Protein AF-A0A660RHR2-F1 (afdb_monomer)

pLDDT: mean 75.19, std 13.91, range [39.16, 94.75]

Nearest PDB structures (foldseek):
  8btk-assembly1_TC  TM=3.032E-01  e=2.989E+00  Canis lupus familiaris

Structure (mmCIF, N/CA/C/O backbone):
data_AF-A0A660RHR2-F1
#
_entry.id   AF-A0A660RHR2-F1
#
loop_
_atom_site.group_PDB
_atom_site.id
_atom_site.type_symbol
_atom_site.label_atom_id
_atom_site.label_alt_id
_atom_site.label_comp_id
_atom_site.label_asym_id
_atom_site.label_entity_id
_atom_site.label_seq_id
_atom_site.pdbx_PDB_ins_code
_atom_site.Cartn_x
_atom_site.Cartn_y
_atom_site.Cartn_z
_atom_site.occupancy
_atom_site.B_iso_or_equiv
_atom_site.auth_seq_id
_atom_site.auth_comp_id
_atom_site.auth_asym_id
_atom_site.auth_atom_id
_atom_site.pdbx_PDB_model_num
ATOM 1 N N . MET A 1 1 ? 2.755 15.450 -5.890 1.00 60.41 1 MET A N 1
ATOM 2 C CA . MET A 1 1 ? 4.177 14.994 -5.816 1.00 60.41 1 MET A CA 1
ATOM 3 C C . MET A 1 1 ? 4.365 13.466 -5.875 1.00 60.41 1 MET A C 1
ATOM 5 O O . MET A 1 1 ? 5.273 13.042 -6.583 1.00 60.41 1 MET A O 1
ATOM 9 N N . PRO A 1 2 ? 3.537 12.619 -5.227 1.00 65.62 2 PRO A N 1
ATOM 10 C CA . PRO A 1 2 ? 3.739 11.159 -5.198 1.00 65.62 2 PRO A CA 1
ATOM 11 C C . PRO 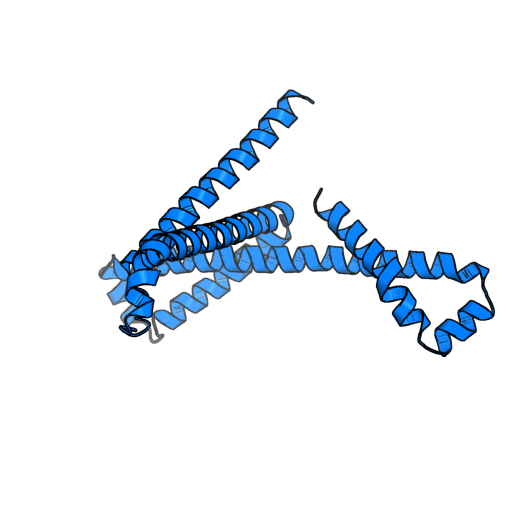A 1 2 ? 3.724 10.483 -6.576 1.00 65.62 2 PRO A C 1
ATOM 13 O O . PRO A 1 2 ? 4.491 9.560 -6.827 1.00 65.62 2 PRO A O 1
ATOM 16 N N . LYS A 1 3 ? 2.886 10.977 -7.499 1.00 68.81 3 LYS A N 1
ATOM 17 C CA . LYS A 1 3 ? 2.779 10.450 -8.870 1.00 68.81 3 LYS A CA 1
ATOM 18 C C . LYS A 1 3 ? 4.092 10.568 -9.645 1.00 68.81 3 LYS A C 1
ATOM 20 O O . LYS A 1 3 ? 4.466 9.633 -10.337 1.00 68.81 3 LYS A O 1
ATOM 25 N N . LEU A 1 4 ? 4.803 11.687 -9.490 1.00 74.25 4 LEU A N 1
ATOM 26 C CA . LEU A 1 4 ? 6.088 11.914 -10.153 1.00 74.25 4 LEU A CA 1
ATOM 27 C C . LEU A 1 4 ? 7.163 10.973 -9.600 1.00 74.25 4 LEU A C 1
ATOM 29 O O . LEU A 1 4 ? 7.878 10.352 -10.374 1.00 74.25 4 LEU A O 1
ATOM 33 N N . ILE A 1 5 ? 7.231 10.820 -8.274 1.00 78.31 5 ILE A N 1
ATOM 34 C CA . ILE A 1 5 ? 8.190 9.919 -7.617 1.00 78.31 5 ILE A CA 1
ATOM 35 C C . ILE A 1 5 ? 7.954 8.474 -8.058 1.00 78.31 5 ILE A C 1
ATOM 37 O O . ILE A 1 5 ? 8.901 7.784 -8.412 1.00 78.31 5 ILE A O 1
ATOM 41 N N . MET A 1 6 ? 6.699 8.027 -8.094 1.00 76.69 6 MET A N 1
ATOM 42 C CA . MET A 1 6 ? 6.355 6.670 -8.524 1.00 76.69 6 MET A CA 1
ATOM 43 C C . MET A 1 6 ? 6.579 6.445 -10.022 1.00 76.69 6 MET A C 1
ATOM 45 O O . MET A 1 6 ? 7.007 5.361 -10.408 1.00 76.69 6 MET A O 1
ATOM 49 N N . ALA A 1 7 ? 6.338 7.455 -10.863 1.00 81.50 7 ALA A N 1
ATOM 50 C CA . ALA A 1 7 ? 6.677 7.392 -12.282 1.00 81.50 7 ALA A CA 1
ATOM 51 C C . ALA A 1 7 ? 8.195 7.300 -12.490 1.00 81.50 7 ALA A C 1
ATOM 53 O O . ALA A 1 7 ? 8.647 6.479 -13.279 1.00 81.50 7 ALA A O 1
ATOM 54 N N . LEU A 1 8 ? 8.983 8.085 -11.748 1.00 85.00 8 LEU A N 1
ATOM 55 C CA . LEU A 1 8 ? 10.445 8.026 -11.783 1.00 85.00 8 LEU A CA 1
ATOM 56 C C . LEU A 1 8 ? 10.972 6.687 -11.262 1.00 85.00 8 LEU A C 1
ATOM 58 O O . LEU A 1 8 ? 11.853 6.106 -11.882 1.00 85.00 8 LEU A O 1
ATOM 62 N N . LEU A 1 9 ? 10.408 6.162 -10.173 1.00 84.69 9 LEU A N 1
ATOM 63 C CA . LEU A 1 9 ? 10.731 4.827 -9.666 1.00 84.69 9 LEU A CA 1
ATOM 64 C C . LEU A 1 9 ? 10.429 3.751 -10.708 1.00 84.69 9 LEU A C 1
ATOM 66 O O . LEU A 1 9 ? 11.300 2.942 -11.012 1.00 84.69 9 LEU A O 1
ATOM 70 N N . GLY A 1 10 ? 9.231 3.772 -11.296 1.00 86.06 10 GLY A N 1
ATOM 71 C CA . GLY A 1 10 ? 8.865 2.848 -12.367 1.00 86.06 10 GLY A CA 1
ATOM 72 C C . GLY A 1 10 ? 9.787 2.980 -13.581 1.00 86.06 10 GLY A C 1
ATOM 73 O O . GLY A 1 10 ? 10.204 1.969 -14.140 1.00 86.06 10 GLY A O 1
ATOM 74 N N . PHE A 1 11 ? 10.185 4.204 -13.935 1.00 90.88 11 PHE A N 1
ATOM 75 C CA . PHE A 1 11 ? 11.145 4.452 -15.006 1.00 90.88 11 PHE A CA 1
ATOM 76 C C . PHE A 1 11 ? 12.517 3.852 -14.694 1.00 90.88 11 PHE A C 1
ATOM 78 O O . PHE A 1 11 ? 13.046 3.110 -15.514 1.00 90.88 11 PHE A O 1
ATOM 85 N N . VAL A 1 12 ? 13.073 4.108 -13.505 1.00 90.88 12 VAL A N 1
ATOM 86 C CA . VAL A 1 12 ? 14.377 3.572 -13.077 1.00 90.88 12 VAL A CA 1
ATOM 87 C C . VAL A 1 12 ? 14.349 2.047 -13.006 1.00 90.88 12 VAL A C 1
ATOM 89 O O . VAL A 1 12 ? 15.284 1.399 -13.462 1.00 90.88 12 VAL A O 1
ATOM 92 N N . VAL A 1 13 ? 13.272 1.452 -12.490 1.00 87.44 13 VAL A N 1
ATOM 93 C CA . VAL A 1 13 ? 13.110 -0.009 -12.458 1.00 87.44 13 VAL A CA 1
ATOM 94 C C . VAL A 1 13 ? 13.033 -0.576 -13.879 1.00 87.44 13 VAL A C 1
ATOM 96 O O . VAL A 1 13 ? 13.734 -1.537 -14.197 1.00 87.44 13 VAL A O 1
ATOM 99 N N . GLY A 1 14 ? 12.232 0.032 -14.756 1.00 86.06 14 GLY A N 1
ATOM 100 C CA . GLY A 1 14 ? 12.117 -0.380 -16.156 1.00 86.06 14 GLY A CA 1
ATOM 101 C C . GLY A 1 14 ? 13.432 -0.257 -16.926 1.00 86.06 14 GLY A C 1
ATOM 102 O O . GLY A 1 14 ? 13.793 -1.166 -17.672 1.00 86.06 14 GLY A O 1
ATOM 103 N N . PHE A 1 15 ? 14.164 0.833 -16.703 1.00 88.12 15 PHE A N 1
ATOM 104 C CA . PHE A 1 15 ? 15.431 1.141 -17.360 1.00 88.12 15 PHE A CA 1
ATOM 105 C C . PHE A 1 15 ? 16.584 0.264 -16.851 1.00 88.12 15 PHE A C 1
ATOM 107 O O . PHE A 1 15 ? 17.322 -0.310 -17.647 1.00 88.12 15 PHE A O 1
ATOM 114 N N . SER A 1 16 ? 16.731 0.130 -15.531 1.00 83.12 16 SER A N 1
ATOM 115 C CA . SER A 1 16 ? 17.921 -0.468 -14.912 1.00 83.12 16 SER A CA 1
ATOM 116 C C . SER A 1 16 ? 17.775 -1.946 -14.564 1.00 83.12 16 SER A C 1
ATOM 118 O O . SER A 1 16 ? 18.783 -2.639 -14.479 1.00 83.12 16 SER A O 1
ATOM 120 N N . MET A 1 17 ? 16.559 -2.444 -14.325 1.00 87.06 17 MET A N 1
ATOM 121 C CA . MET A 1 17 ? 16.338 -3.841 -13.914 1.00 87.06 17 MET A CA 1
ATOM 122 C C . MET A 1 17 ? 15.616 -4.644 -14.990 1.00 87.06 17 MET A C 1
ATOM 124 O O . MET A 1 17 ? 16.052 -5.732 -15.365 1.00 87.06 17 MET A O 1
ATOM 128 N N . LEU A 1 18 ? 14.518 -4.098 -15.510 1.00 84.31 18 LEU A N 1
ATOM 129 C CA . LEU A 1 18 ? 13.628 -4.827 -16.409 1.00 84.31 18 LEU A CA 1
ATOM 130 C C . LEU A 1 18 ? 14.182 -4.900 -17.834 1.00 84.31 18 LEU A C 1
ATOM 132 O O . LEU A 1 18 ? 14.095 -5.950 -18.465 1.00 84.31 18 LEU A O 1
ATOM 136 N N . PHE A 1 19 ? 14.828 -3.839 -18.323 1.00 88.50 19 PHE A N 1
ATOM 137 C CA . PHE A 1 19 ? 15.466 -3.873 -19.635 1.00 88.50 19 PHE A CA 1
ATOM 138 C C . PHE A 1 19 ? 16.604 -4.903 -19.736 1.00 88.50 19 PHE A C 1
ATOM 140 O O . PHE A 1 19 ? 16.569 -5.676 -20.688 1.00 88.50 19 PHE A O 1
ATOM 147 N N . PRO A 1 20 ? 17.579 -5.000 -18.805 1.00 85.69 20 PRO A N 1
ATOM 148 C CA . PRO A 1 20 ? 18.593 -6.057 -18.863 1.00 85.69 20 PRO A CA 1
ATOM 149 C C . PRO A 1 20 ? 17.992 -7.463 -18.889 1.00 85.69 20 PRO A C 1
ATOM 151 O O . PRO A 1 20 ? 18.482 -8.329 -19.611 1.00 85.69 20 PRO A O 1
ATOM 154 N N . TYR A 1 21 ? 16.896 -7.674 -18.156 1.00 89.44 21 TYR A N 1
ATOM 155 C CA . TYR A 1 21 ? 16.155 -8.928 -18.196 1.00 89.44 21 TYR A CA 1
ATOM 156 C C . TYR A 1 21 ? 15.522 -9.175 -19.574 1.00 89.44 21 TYR A C 1
ATOM 158 O O . TYR A 1 21 ? 15.688 -10.250 -20.140 1.00 89.44 21 TYR A O 1
ATOM 166 N N . ILE A 1 22 ? 14.868 -8.178 -20.175 1.00 86.62 22 ILE A N 1
ATOM 167 C CA . ILE A 1 22 ? 14.308 -8.295 -21.533 1.00 86.62 22 ILE A CA 1
ATOM 168 C C . ILE A 1 22 ? 15.420 -8.505 -22.577 1.00 86.62 22 ILE A C 1
ATOM 170 O O . ILE A 1 22 ? 15.274 -9.301 -23.501 1.00 86.62 22 ILE A O 1
ATOM 174 N N . ASN A 1 23 ? 16.562 -7.843 -22.411 1.00 87.06 23 ASN A N 1
ATOM 175 C CA . ASN A 1 23 ? 17.728 -8.001 -23.273 1.00 87.06 23 ASN A CA 1
ATOM 176 C C . ASN A 1 23 ? 18.422 -9.364 -23.096 1.00 87.06 23 ASN A C 1
ATOM 178 O O . ASN A 1 23 ? 19.244 -9.734 -23.923 1.00 87.06 23 ASN A O 1
ATOM 182 N N . SER A 1 24 ? 18.099 -10.134 -22.052 1.00 89.50 24 SER A N 1
ATOM 183 C CA . SER A 1 24 ? 18.602 -11.506 -21.902 1.00 89.50 24 SER A CA 1
ATOM 184 C C . SER A 1 24 ? 17.925 -12.501 -22.855 1.00 89.50 24 SER A C 1
ATOM 186 O O . SER A 1 24 ? 18.444 -13.594 -23.078 1.00 89.50 24 SER A O 1
ATOM 188 N N . PHE A 1 25 ? 16.787 -12.136 -23.461 1.00 93.00 25 PHE A N 1
ATOM 189 C CA . PHE A 1 25 ? 16.147 -12.966 -24.476 1.00 93.00 25 PHE A CA 1
ATOM 190 C C . PHE A 1 25 ? 16.921 -12.899 -25.795 1.00 93.00 25 PHE A C 1
ATOM 192 O O . PHE A 1 25 ? 17.075 -11.822 -26.370 1.00 93.00 25 PHE A O 1
ATOM 199 N N . ASN A 1 26 ? 17.303 -14.065 -26.331 1.00 91.69 26 ASN A N 1
ATOM 200 C CA . ASN A 1 26 ? 18.087 -14.193 -27.570 1.00 91.69 26 ASN A CA 1
ATOM 201 C C . ASN A 1 26 ? 17.543 -13.376 -28.752 1.00 91.69 26 ASN A C 1
ATOM 203 O O . ASN A 1 26 ? 18.313 -12.850 -29.546 1.00 91.69 26 ASN A O 1
ATOM 207 N N . VAL A 1 27 ? 16.220 -13.269 -28.891 1.00 92.94 27 VAL A N 1
ATOM 208 C CA . VAL A 1 27 ? 15.598 -12.514 -29.991 1.00 92.94 27 VAL A CA 1
ATOM 209 C C . VAL A 1 27 ? 15.867 -11.012 -29.855 1.00 92.94 27 VAL A C 1
ATOM 211 O O . VAL A 1 27 ? 16.130 -10.335 -30.846 1.00 92.94 27 VAL A O 1
ATOM 214 N N . VAL A 1 28 ? 15.816 -10.492 -28.628 1.00 88.25 28 VAL A N 1
ATOM 215 C CA . VAL A 1 28 ? 15.991 -9.065 -28.341 1.00 88.25 28 VAL A CA 1
ATOM 216 C C . VAL A 1 28 ? 17.468 -8.688 -28.397 1.00 88.25 28 VAL A C 1
ATOM 218 O O . VAL A 1 28 ? 17.803 -7.696 -29.044 1.00 88.25 28 VAL A O 1
ATOM 221 N N . SER A 1 29 ? 18.348 -9.497 -27.799 1.00 90.81 29 SER A N 1
ATOM 222 C CA . SER A 1 29 ? 19.794 -9.246 -27.831 1.00 90.81 29 SER A CA 1
ATOM 223 C C . SER A 1 29 ? 20.327 -9.224 -29.259 1.00 90.81 29 SER A C 1
ATOM 225 O O . SER A 1 29 ? 20.950 -8.246 -29.660 1.00 90.81 29 SER A O 1
ATOM 227 N N . GLN A 1 30 ? 19.989 -10.226 -30.077 1.00 93.81 30 GLN A N 1
ATOM 228 C CA . GLN A 1 30 ? 20.428 -10.289 -31.474 1.00 93.81 30 GLN A CA 1
ATOM 229 C C . GLN A 1 30 ? 19.880 -9.132 -32.321 1.00 93.81 30 GLN A C 1
ATOM 231 O O . GLN A 1 30 ? 20.545 -8.668 -33.249 1.00 93.81 30 GLN A O 1
ATOM 236 N N . PHE A 1 31 ? 18.665 -8.656 -32.032 1.00 92.44 31 PHE A N 1
ATOM 237 C CA . PHE A 1 31 ? 18.085 -7.503 -32.723 1.00 92.44 31 PHE A CA 1
ATOM 238 C C . PHE A 1 31 ? 18.815 -6.198 -32.377 1.00 92.44 31 PHE A C 1
ATOM 240 O O . PHE A 1 31 ? 19.074 -5.380 -33.266 1.00 92.44 31 PHE A O 1
ATOM 247 N N . LEU A 1 32 ? 19.169 -6.020 -31.102 1.00 91.75 32 LEU A N 1
ATOM 248 C CA . LEU A 1 32 ? 19.870 -4.842 -30.597 1.00 91.75 32 LEU A CA 1
ATOM 249 C C . LEU A 1 32 ? 21.363 -4.839 -30.949 1.00 91.75 32 LEU A C 1
ATOM 251 O O . LEU A 1 32 ? 21.905 -3.780 -31.249 1.00 91.75 32 LEU A O 1
ATOM 255 N N . GLU A 1 33 ? 22.009 -6.003 -31.009 1.00 91.38 33 GLU A N 1
ATOM 256 C CA . GLU A 1 33 ? 23.382 -6.149 -31.513 1.00 91.38 33 GLU A CA 1
ATOM 257 C C . GLU A 1 33 ? 23.488 -5.748 -32.988 1.00 91.38 33 GLU A C 1
ATOM 259 O O . GLU A 1 33 ? 24.434 -5.069 -33.386 1.00 91.38 33 GLU A O 1
ATOM 264 N N . LYS A 1 34 ? 22.483 -6.103 -33.801 1.00 94.75 34 LYS A N 1
ATOM 265 C CA . LYS A 1 34 ? 22.399 -5.681 -35.210 1.00 94.75 34 LYS A CA 1
ATOM 266 C C . LYS A 1 34 ? 22.075 -4.194 -35.376 1.00 94.75 34 LYS A C 1
ATOM 268 O O . LYS A 1 34 ? 22.349 -3.637 -36.434 1.00 94.75 34 LYS A O 1
ATOM 273 N N . ASN A 1 35 ? 21.494 -3.554 -34.360 1.00 93.69 35 ASN A N 1
ATOM 274 C CA . ASN A 1 35 ? 21.055 -2.159 -34.398 1.00 93.69 35 ASN A CA 1
ATOM 275 C C . ASN A 1 35 ? 21.459 -1.417 -33.110 1.00 93.69 35 ASN A C 1
ATOM 277 O O . ASN A 1 35 ? 20.589 -1.048 -32.314 1.00 93.69 35 ASN A O 1
ATOM 281 N N . PRO A 1 36 ? 22.759 -1.142 -32.896 1.00 89.69 36 PRO A N 1
ATOM 282 C CA . PRO A 1 36 ? 23.255 -0.583 -31.635 1.00 89.69 36 PRO A CA 1
ATOM 283 C C . PRO A 1 36 ? 22.646 0.789 -31.302 1.00 89.69 36 PRO A C 1
ATOM 285 O O . PRO A 1 36 ? 22.421 1.113 -30.137 1.00 89.69 36 PRO A O 1
ATOM 288 N N . ASN A 1 37 ? 22.275 1.570 -32.321 1.00 93.31 37 ASN A N 1
ATOM 289 C CA . ASN A 1 37 ? 21.616 2.869 -32.153 1.00 93.31 37 ASN A CA 1
ATOM 290 C C . ASN A 1 37 ? 20.219 2.764 -31.507 1.00 93.31 37 ASN A C 1
ATOM 292 O O . ASN A 1 37 ? 19.710 3.758 -30.992 1.00 93.31 37 ASN A O 1
ATOM 296 N N . LEU A 1 38 ? 19.591 1.582 -31.524 1.00 91.06 38 LEU A N 1
ATOM 297 C CA . LEU A 1 38 ? 18.266 1.348 -30.943 1.00 91.06 38 LEU A CA 1
ATOM 298 C C . LEU A 1 38 ? 18.315 0.927 -29.470 1.00 91.06 38 LEU A C 1
ATOM 300 O O . LEU A 1 38 ? 17.267 0.915 -28.823 1.00 91.06 38 LEU A O 1
ATOM 304 N N . VAL A 1 39 ? 19.494 0.638 -28.909 1.00 86.69 39 VAL A N 1
ATOM 305 C CA . VAL A 1 39 ? 19.638 0.185 -27.513 1.00 86.69 39 VAL A CA 1
ATOM 306 C C . VAL A 1 39 ? 19.083 1.223 -26.538 1.00 86.69 39 VAL A C 1
ATOM 308 O O . VAL A 1 39 ? 18.176 0.920 -25.763 1.00 86.69 39 VAL A O 1
ATOM 311 N N . LEU A 1 40 ? 19.571 2.464 -26.616 1.00 87.44 40 LEU A N 1
ATOM 312 C CA . LEU A 1 40 ? 19.153 3.538 -25.713 1.00 87.44 40 LEU A CA 1
ATOM 313 C C . LEU A 1 40 ? 17.667 3.923 -25.899 1.00 87.44 40 LEU A C 1
ATOM 315 O O . LEU A 1 40 ? 16.952 3.995 -24.898 1.00 87.44 40 LEU A O 1
ATOM 319 N N . PRO A 1 41 ? 17.138 4.103 -27.129 1.00 89.50 41 PRO A N 1
ATOM 320 C CA . PRO A 1 41 ? 15.704 4.309 -27.335 1.00 89.50 41 PRO A CA 1
ATOM 321 C C . PRO A 1 41 ? 14.835 3.189 -26.756 1.00 89.50 41 PRO A C 1
ATOM 323 O O . PRO A 1 41 ? 13.832 3.472 -26.105 1.00 89.50 41 PRO A O 1
ATOM 326 N N . THR A 1 42 ? 15.226 1.924 -26.935 1.00 86.38 42 THR A N 1
ATOM 327 C CA . THR A 1 42 ? 14.458 0.770 -26.436 1.00 86.38 42 THR A CA 1
ATOM 328 C C . THR A 1 42 ? 14.483 0.700 -24.906 1.00 86.38 42 THR A C 1
ATOM 330 O O . THR A 1 42 ? 13.457 0.418 -24.286 1.00 86.38 42 THR A O 1
ATOM 333 N N . GLN A 1 43 ? 15.618 1.030 -24.282 1.00 88.38 43 GLN A N 1
ATOM 334 C CA . GLN A 1 43 ? 15.737 1.180 -22.826 1.00 88.38 43 GLN A CA 1
ATOM 335 C C . GLN A 1 43 ? 14.794 2.246 -22.273 1.00 88.38 43 GLN A C 1
ATOM 337 O O . GLN A 1 43 ? 14.055 1.990 -21.320 1.00 88.38 43 GLN A O 1
ATOM 342 N N . ILE A 1 44 ? 14.795 3.433 -22.884 1.00 89.19 44 ILE A N 1
ATOM 343 C CA . ILE A 1 44 ? 13.924 4.543 -22.482 1.00 89.19 44 ILE A CA 1
ATOM 344 C C . ILE A 1 44 ? 12.456 4.134 -22.627 1.00 89.19 44 ILE A C 1
ATOM 346 O O . ILE A 1 44 ? 11.661 4.365 -21.718 1.00 89.19 44 ILE A O 1
ATOM 350 N N . LEU A 1 45 ? 12.099 3.484 -23.736 1.00 89.06 45 LEU A N 1
ATOM 351 C CA . LEU A 1 45 ? 10.733 3.044 -24.013 1.00 89.06 45 LEU A CA 1
ATOM 352 C C . LEU A 1 45 ? 10.263 2.001 -22.985 1.00 89.06 45 LEU A C 1
ATOM 354 O O . LEU A 1 45 ? 9.165 2.128 -22.442 1.00 89.06 45 LEU A O 1
ATOM 358 N N . CYS A 1 46 ? 11.124 1.043 -22.628 1.00 86.81 46 CYS A N 1
ATOM 359 C CA . CYS A 1 46 ? 10.881 0.108 -21.528 1.00 86.81 46 CYS A CA 1
ATOM 360 C C . CYS A 1 46 ? 10.642 0.849 -20.200 1.00 86.81 46 CYS A C 1
ATOM 362 O O . CYS A 1 46 ? 9.644 0.600 -19.521 1.00 86.81 46 CYS A O 1
ATOM 364 N N . GLY A 1 47 ? 11.490 1.826 -19.865 1.00 83.38 47 GLY A N 1
ATOM 365 C CA . GLY A 1 47 ? 11.305 2.689 -18.695 1.00 83.38 47 GLY A CA 1
ATOM 366 C C . GLY A 1 47 ? 9.947 3.400 -18.682 1.00 83.38 47 GLY A C 1
ATOM 367 O O . GLY A 1 47 ? 9.241 3.369 -17.674 1.00 83.38 47 GLY A O 1
ATOM 368 N N . VAL A 1 48 ? 9.534 3.999 -19.802 1.00 89.06 48 VAL A N 1
ATOM 369 C CA . VAL A 1 48 ? 8.250 4.715 -19.918 1.00 89.06 48 VAL A CA 1
ATOM 370 C C . VAL A 1 48 ? 7.052 3.773 -19.751 1.00 89.06 48 VAL A C 1
ATOM 372 O O . VAL A 1 48 ? 6.106 4.115 -19.036 1.00 89.06 48 VAL A O 1
ATOM 375 N N . ILE A 1 49 ? 7.090 2.579 -20.353 1.00 87.94 49 ILE A N 1
ATOM 376 C CA . ILE A 1 49 ? 6.021 1.575 -20.207 1.00 87.94 49 ILE A CA 1
ATOM 377 C C . ILE A 1 49 ? 5.852 1.189 -18.732 1.00 87.94 49 ILE A C 1
ATOM 379 O O . ILE A 1 49 ? 4.735 1.198 -18.205 1.00 87.94 49 ILE A O 1
ATOM 383 N N . ILE A 1 50 ? 6.957 0.901 -18.041 1.00 88.94 50 ILE A N 1
ATOM 384 C CA . ILE A 1 50 ? 6.919 0.494 -16.632 1.00 88.94 50 ILE A CA 1
ATOM 385 C C . ILE A 1 50 ? 6.520 1.660 -15.722 1.00 88.94 50 ILE A C 1
ATOM 387 O O . ILE A 1 50 ? 5.742 1.462 -14.787 1.00 88.94 50 ILE A O 1
ATOM 391 N N . ALA A 1 51 ? 6.940 2.890 -16.022 1.00 85.81 51 ALA A N 1
ATOM 392 C CA . ALA A 1 51 ? 6.453 4.084 -15.332 1.00 85.81 51 ALA A CA 1
ATOM 393 C C . ALA A 1 51 ? 4.920 4.216 -15.421 1.00 85.81 51 ALA A C 1
ATOM 395 O O . ALA A 1 51 ? 4.259 4.487 -14.414 1.00 85.81 51 ALA A O 1
ATOM 396 N N . GLY A 1 52 ? 4.336 3.957 -16.596 1.00 81.38 52 GLY A N 1
ATOM 397 C CA . GLY A 1 52 ? 2.883 3.923 -16.791 1.00 81.38 52 GLY A CA 1
ATOM 398 C C . GLY A 1 52 ? 2.185 2.820 -15.982 1.00 81.38 52 GLY A C 1
ATOM 399 O O . GLY A 1 52 ? 1.127 3.055 -15.383 1.00 81.38 52 GLY A O 1
ATOM 400 N N . ALA A 1 53 ? 2.796 1.636 -15.894 1.00 83.19 53 ALA A N 1
ATOM 401 C CA . ALA A 1 53 ? 2.294 0.538 -15.067 1.00 83.19 53 ALA A CA 1
ATOM 402 C C . ALA A 1 53 ? 2.307 0.898 -13.569 1.00 83.19 53 ALA A C 1
ATOM 404 O O . ALA A 1 53 ? 1.305 0.710 -12.873 1.00 83.19 53 ALA A O 1
ATOM 405 N N . PHE A 1 54 ? 3.392 1.505 -13.081 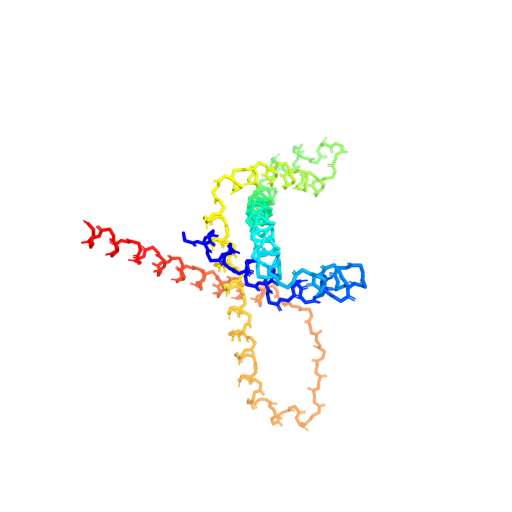1.00 82.25 54 PHE A N 1
ATOM 406 C CA . PHE A 1 54 ? 3.512 1.975 -11.695 1.00 82.25 54 PHE A CA 1
ATOM 407 C C . PHE A 1 54 ? 2.504 3.082 -11.364 1.00 82.25 54 PHE A C 1
ATOM 409 O O . PHE A 1 54 ? 1.888 3.068 -10.297 1.00 82.25 54 PHE A O 1
ATOM 416 N N . LEU A 1 55 ? 2.265 4.015 -12.288 1.00 80.81 55 LEU A N 1
ATOM 417 C CA . LEU A 1 55 ? 1.217 5.030 -12.135 1.00 80.81 55 LEU A CA 1
ATOM 418 C C . LEU A 1 55 ? -0.185 4.415 -12.041 1.00 80.81 55 LEU A C 1
ATOM 420 O O . LEU A 1 55 ? -1.035 4.915 -11.302 1.00 80.81 55 LEU A O 1
ATOM 424 N N . SER A 1 56 ? -0.430 3.326 -12.765 1.00 79.44 56 SER A N 1
ATOM 425 C CA . SER A 1 56 ? -1.703 2.603 -12.703 1.00 79.44 56 SER A CA 1
ATOM 426 C C . SER A 1 56 ? -1.858 1.849 -11.379 1.00 79.44 56 SER A C 1
ATOM 428 O O . SER A 1 56 ? -2.930 1.890 -10.771 1.00 79.44 56 SER A O 1
ATOM 430 N N . LEU A 1 57 ? -0.772 1.262 -10.866 1.00 80.75 57 LEU A N 1
ATOM 431 C CA . LEU A 1 57 ? -0.725 0.625 -9.547 1.00 80.75 57 LEU A CA 1
ATOM 432 C C . LEU A 1 57 ? -1.118 1.584 -8.415 1.00 80.75 57 LEU A C 1
ATOM 434 O O . LEU A 1 57 ? -1.834 1.177 -7.506 1.00 80.75 57 LEU A O 1
ATOM 438 N N . ILE A 1 58 ? -0.763 2.870 -8.489 1.00 77.88 58 ILE A N 1
ATOM 439 C CA . ILE A 1 58 ? -1.166 3.875 -7.483 1.00 77.88 58 ILE A CA 1
ATOM 440 C C . ILE A 1 58 ? -2.689 3.965 -7.338 1.00 77.88 58 ILE A C 1
ATOM 442 O O . ILE A 1 58 ? -3.191 4.130 -6.226 1.00 77.88 58 ILE A O 1
ATOM 446 N N . LYS A 1 59 ? -3.442 3.856 -8.438 1.00 76.25 59 LYS A N 1
ATOM 447 C CA . LYS A 1 59 ? -4.913 3.892 -8.384 1.00 76.25 59 LYS A CA 1
ATOM 448 C C . LYS A 1 59 ? -5.472 2.669 -7.672 1.00 76.25 59 LYS A C 1
ATOM 450 O O . LYS A 1 59 ? -6.404 2.807 -6.884 1.00 76.25 59 LYS A O 1
ATOM 455 N N . ILE A 1 60 ? -4.870 1.506 -7.911 1.00 82.44 60 ILE A N 1
ATOM 456 C CA . ILE A 1 60 ? -5.232 0.249 -7.250 1.00 82.44 60 ILE A CA 1
ATOM 457 C C . ILE A 1 60 ? -4.915 0.338 -5.755 1.00 82.44 60 ILE A C 1
ATOM 459 O O . ILE A 1 60 ? -5.774 0.046 -4.930 1.00 82.44 60 ILE A O 1
ATOM 463 N N . VAL A 1 61 ? -3.727 0.823 -5.391 1.00 81.19 61 VAL A N 1
ATOM 464 C CA . VAL A 1 61 ? -3.342 1.013 -3.986 1.00 81.19 61 VAL A CA 1
ATOM 465 C C . VAL A 1 61 ? -4.268 2.021 -3.301 1.00 81.19 61 VAL A C 1
ATOM 467 O O . VAL A 1 61 ? -4.726 1.763 -2.194 1.00 81.19 61 VAL A O 1
ATOM 470 N N . GLY A 1 62 ? -4.610 3.133 -3.958 1.00 80.25 62 GLY A N 1
ATOM 471 C CA . GLY A 1 62 ? -5.573 4.106 -3.436 1.00 80.25 62 GLY A CA 1
ATOM 472 C C . GLY A 1 62 ? -6.979 3.524 -3.256 1.00 80.25 62 GLY A C 1
ATOM 473 O O . GLY A 1 62 ? -7.633 3.815 -2.256 1.00 80.25 62 GLY A O 1
ATOM 474 N N . PHE A 1 63 ? -7.425 2.666 -4.178 1.00 84.69 63 PHE A N 1
ATOM 475 C CA . PHE A 1 63 ? -8.684 1.931 -4.049 1.00 84.69 63 PHE A CA 1
ATOM 476 C C . PHE A 1 63 ? -8.660 0.982 -2.847 1.00 84.69 63 PHE A C 1
ATOM 478 O O . PHE A 1 63 ? -9.558 1.046 -2.014 1.00 84.69 63 PHE A O 1
ATOM 485 N N . ILE A 1 64 ? -7.619 0.152 -2.718 1.00 85.94 64 ILE A N 1
ATOM 486 C CA . ILE A 1 64 ? -7.460 -0.791 -1.598 1.00 85.94 64 ILE A CA 1
ATOM 487 C C . ILE A 1 64 ? -7.395 -0.029 -0.271 1.00 85.94 64 ILE A C 1
ATOM 489 O O . ILE A 1 64 ? -8.078 -0.390 0.683 1.00 85.94 64 ILE A O 1
ATOM 493 N N . ALA A 1 65 ? -6.629 1.062 -0.221 1.00 80.44 65 ALA A N 1
ATOM 494 C CA . ALA A 1 65 ? -6.533 1.926 0.949 1.00 80.44 65 ALA A CA 1
ATOM 495 C C . ALA A 1 65 ? -7.910 2.458 1.370 1.00 80.44 65 ALA A C 1
ATOM 497 O O . ALA A 1 65 ? -8.312 2.307 2.522 1.00 80.44 65 ALA A O 1
ATOM 498 N N . GLY A 1 66 ? -8.654 3.045 0.428 1.00 82.62 66 GLY A N 1
ATOM 499 C CA . GLY A 1 66 ? -9.999 3.550 0.687 1.00 82.62 66 GLY A CA 1
ATOM 500 C C . GLY A 1 66 ? -10.979 2.460 1.091 1.00 82.62 66 GLY A C 1
ATOM 501 O O . GLY A 1 66 ? -11.774 2.673 2.004 1.00 82.62 66 GLY A O 1
ATOM 502 N N . PHE A 1 67 ? -10.889 1.293 0.454 1.00 89.25 67 PHE A N 1
ATOM 503 C CA . PHE A 1 67 ? -11.711 0.130 0.760 1.00 89.25 67 PHE A CA 1
ATOM 504 C C . PHE A 1 67 ? -11.520 -0.323 2.202 1.00 89.25 67 PHE A C 1
ATOM 506 O O . PHE A 1 67 ? -12.495 -0.439 2.942 1.00 89.25 67 PHE A O 1
ATOM 513 N N . LEU A 1 68 ? -10.268 -0.500 2.626 1.00 87.00 68 LEU A N 1
ATOM 514 C CA . LEU A 1 68 ? -9.958 -0.932 3.983 1.00 87.00 68 LEU A CA 1
ATOM 515 C C . LEU A 1 68 ? -10.380 0.124 5.005 1.00 87.00 68 LEU A C 1
ATOM 517 O O . LEU A 1 68 ? -11.086 -0.205 5.952 1.00 87.00 68 LEU A O 1
ATOM 521 N N . ILE A 1 69 ? -10.005 1.392 4.803 1.00 84.44 69 ILE A N 1
ATOM 522 C CA . ILE A 1 69 ? -10.312 2.459 5.766 1.00 84.44 69 ILE A CA 1
ATOM 523 C C . ILE A 1 69 ? -11.827 2.607 5.938 1.00 84.44 69 ILE A C 1
ATOM 525 O O . ILE A 1 69 ? -12.322 2.532 7.057 1.00 84.44 69 ILE A O 1
ATOM 529 N N . SER A 1 70 ? -12.573 2.785 4.845 1.00 86.69 70 SER A N 1
ATOM 530 C CA . SER A 1 70 ? -14.027 2.993 4.915 1.00 86.69 70 SER A CA 1
ATOM 531 C C . SER A 1 70 ? -14.779 1.754 5.396 1.00 86.69 70 SER A C 1
ATOM 533 O O . SER A 1 70 ? -15.669 1.880 6.237 1.00 86.69 70 SER A O 1
ATOM 535 N N . GLY A 1 71 ? -14.391 0.567 4.921 1.00 87.06 71 GLY A N 1
ATOM 536 C CA . GLY A 1 71 ? -14.991 -0.696 5.328 1.00 87.06 71 GLY A CA 1
ATOM 537 C C . GLY A 1 71 ? -14.812 -0.937 6.823 1.00 87.06 71 GLY A C 1
ATOM 538 O O . GLY A 1 71 ? -15.796 -1.177 7.524 1.00 87.06 71 GLY A O 1
ATOM 539 N N . PHE A 1 72 ? -13.582 -0.827 7.341 1.00 86.31 72 PHE A N 1
ATOM 540 C CA . PHE A 1 72 ? -13.320 -1.052 8.766 1.00 86.31 72 PHE A CA 1
ATOM 541 C C . PHE A 1 72 ? -13.993 -0.006 9.650 1.00 86.31 72 PHE A C 1
ATOM 543 O O . PHE A 1 72 ? -14.529 -0.369 10.695 1.00 86.31 72 PHE A O 1
ATOM 550 N N . LEU A 1 73 ? -14.015 1.263 9.230 1.00 86.06 73 LEU A N 1
ATOM 551 C CA . LEU A 1 73 ? -14.659 2.327 9.999 1.00 86.06 73 LEU A CA 1
ATOM 552 C C . LEU A 1 73 ? -16.162 2.065 10.152 1.00 86.06 73 LEU A C 1
ATOM 554 O O . LEU A 1 73 ? -16.690 2.102 11.261 1.00 86.06 73 LEU A O 1
ATOM 558 N N . ILE A 1 74 ? -16.845 1.749 9.047 1.00 86.75 74 ILE A N 1
ATOM 559 C CA . ILE A 1 74 ? -18.284 1.476 9.076 1.00 86.75 74 ILE A CA 1
ATOM 560 C C . ILE A 1 74 ? -18.593 0.175 9.813 1.00 86.75 74 ILE A C 1
ATOM 562 O O . ILE A 1 74 ? -19.567 0.130 10.560 1.00 86.75 74 ILE A O 1
ATOM 566 N N . LYS A 1 75 ? -17.767 -0.864 9.648 1.00 84.44 75 LYS A N 1
ATOM 567 C CA . LYS A 1 75 ? -17.943 -2.120 10.379 1.00 84.44 75 LYS A CA 1
ATOM 568 C C . LYS A 1 75 ? -17.804 -1.898 11.884 1.00 84.44 75 LYS A C 1
ATOM 570 O O . LYS A 1 75 ? -18.624 -2.397 12.640 1.00 84.44 75 LYS A O 1
ATOM 575 N N . ALA A 1 76 ? -16.817 -1.112 12.315 1.00 82.81 76 ALA A N 1
ATOM 576 C CA . ALA A 1 76 ? -16.643 -0.778 13.724 1.00 82.81 76 ALA A CA 1
ATOM 577 C C . ALA A 1 76 ? -17.850 -0.003 14.276 1.00 82.81 76 ALA A C 1
ATOM 579 O O . ALA A 1 76 ? -18.338 -0.325 15.355 1.00 82.81 76 ALA A O 1
ATOM 580 N N . ILE A 1 77 ? -18.377 0.971 13.524 1.00 83.88 77 ILE A N 1
ATOM 581 C CA . IL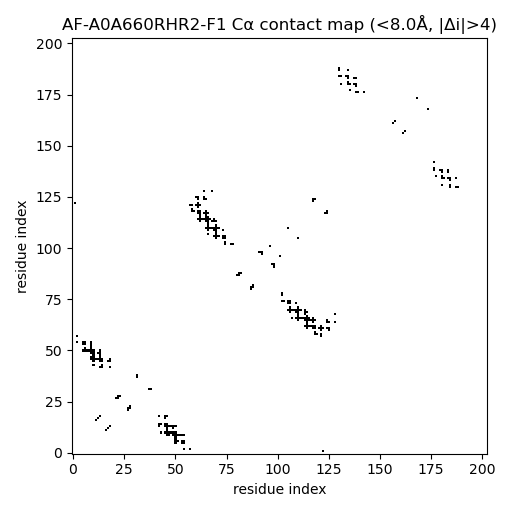E A 1 77 ? -19.604 1.692 13.904 1.00 83.88 77 ILE A CA 1
ATOM 582 C C . ILE A 1 77 ? -20.786 0.722 14.008 1.00 83.88 77 ILE A C 1
ATOM 584 O O . ILE A 1 77 ? -21.528 0.769 14.986 1.00 83.88 77 ILE A O 1
ATOM 588 N N . PHE A 1 78 ? -20.946 -0.173 13.031 1.00 82.88 78 PHE A N 1
ATOM 589 C CA . PHE A 1 78 ? -21.997 -1.186 13.033 1.00 82.88 78 PHE A CA 1
ATOM 590 C C . PHE A 1 78 ? -21.900 -2.102 14.260 1.00 82.88 78 PHE A C 1
ATOM 592 O O . PHE A 1 78 ? -22.893 -2.274 14.962 1.00 82.88 78 PHE A O 1
ATOM 599 N N . ASP A 1 79 ? -20.707 -2.614 14.573 1.00 81.75 79 ASP A N 1
ATOM 600 C CA . ASP A 1 79 ? -20.471 -3.478 15.734 1.00 81.75 79 ASP A CA 1
ATOM 601 C C . ASP A 1 79 ? -20.766 -2.738 17.058 1.00 81.75 79 ASP A C 1
ATOM 603 O O . ASP A 1 79 ? -21.401 -3.299 17.951 1.00 81.75 79 ASP A O 1
ATOM 607 N N . ILE A 1 80 ? -20.383 -1.458 17.177 1.00 80.94 80 ILE A N 1
ATOM 608 C CA . ILE A 1 80 ? -20.672 -0.616 18.355 1.00 80.94 80 ILE A CA 1
ATOM 609 C C . ILE A 1 80 ? -22.180 -0.388 18.519 1.00 80.94 80 ILE A C 1
ATOM 611 O O . ILE A 1 80 ? -22.698 -0.470 19.635 1.00 80.94 80 ILE A O 1
ATOM 615 N N . VAL A 1 81 ? -22.892 -0.090 17.430 1.00 80.44 81 VAL A N 1
ATOM 616 C CA . VAL A 1 81 ? -24.350 0.112 17.457 1.00 80.44 81 VAL A CA 1
ATOM 617 C C . VAL A 1 81 ? -25.058 -1.189 17.828 1.00 80.44 81 VAL A C 1
ATOM 619 O O . VAL A 1 81 ? -25.957 -1.172 18.669 1.00 80.44 81 VAL A O 1
ATOM 622 N N . LEU A 1 82 ? -24.613 -2.318 17.270 1.00 75.25 82 LEU A N 1
ATOM 623 C CA . LEU A 1 82 ? -25.157 -3.635 17.583 1.00 75.25 82 LEU A CA 1
ATOM 624 C C . LEU A 1 82 ? -24.957 -3.994 19.061 1.00 75.25 82 LEU A C 1
ATOM 626 O O . LEU A 1 82 ? -25.860 -4.541 19.681 1.00 75.25 82 LEU A O 1
ATOM 630 N N . GLN A 1 83 ? -23.798 -3.687 19.645 1.00 74.25 83 GLN A N 1
ATOM 631 C CA . GLN A 1 83 ? -23.499 -4.030 21.040 1.00 74.25 83 GLN A CA 1
ATOM 632 C C . GLN A 1 83 ? -24.245 -3.159 22.058 1.00 74.25 83 GLN A C 1
ATOM 634 O O . GLN A 1 83 ? -24.614 -3.657 23.118 1.00 74.25 83 GLN A O 1
ATOM 639 N N . ASN A 1 84 ? -24.478 -1.879 21.754 1.00 74.25 84 ASN A N 1
ATOM 640 C CA . ASN A 1 84 ? -25.002 -0.919 22.733 1.00 74.25 84 ASN A CA 1
ATOM 641 C C . ASN A 1 84 ? -26.515 -0.685 22.656 1.00 74.25 84 ASN A C 1
ATOM 643 O O . ASN A 1 84 ? -27.064 0.001 23.518 1.00 74.25 84 ASN A O 1
ATOM 647 N N . ASN A 1 85 ? -27.201 -1.208 21.639 1.00 72.62 85 ASN A N 1
ATOM 648 C CA . ASN A 1 85 ? -28.614 -0.917 21.433 1.00 72.62 85 ASN A CA 1
ATOM 649 C C . ASN A 1 85 ? -29.440 -2.206 21.268 1.00 72.62 85 ASN A C 1
ATOM 651 O O . ASN A 1 85 ? -29.473 -2.840 20.210 1.00 72.62 85 ASN A O 1
ATOM 655 N N . LEU A 1 86 ? -30.129 -2.573 22.356 1.00 60.31 86 LEU A N 1
ATOM 656 C CA . LEU A 1 86 ? -30.985 -3.762 22.475 1.00 60.31 86 LEU A CA 1
ATOM 657 C C . LEU A 1 86 ? -32.110 -3.790 21.425 1.00 60.31 86 LEU A C 1
ATOM 659 O O . LEU A 1 86 ? -32.445 -4.855 20.912 1.00 60.31 86 LEU A O 1
ATOM 663 N N . ALA A 1 87 ? -32.653 -2.626 21.048 1.00 60.34 87 ALA A N 1
ATOM 664 C CA . ALA A 1 87 ? -33.708 -2.534 20.037 1.00 60.34 87 ALA A CA 1
ATOM 665 C C . ALA A 1 87 ? -33.207 -2.925 18.633 1.00 60.34 87 ALA A C 1
ATOM 667 O O . ALA A 1 87 ? -33.924 -3.568 17.868 1.00 60.34 87 ALA A O 1
ATOM 668 N N . SER A 1 88 ? -31.956 -2.588 18.300 1.00 63.97 88 SER A N 1
ATOM 669 C CA . SER A 1 88 ? -31.325 -3.021 17.047 1.00 63.97 88 SER A CA 1
ATOM 670 C C . SER A 1 88 ? -30.900 -4.486 17.067 1.00 63.97 88 SER A C 1
ATOM 672 O O . SER A 1 88 ? -30.964 -5.122 16.020 1.00 63.97 88 SER A O 1
ATOM 674 N N . GLN A 1 89 ? -30.529 -5.051 18.224 1.00 64.50 89 GLN A N 1
ATOM 675 C CA . GLN A 1 89 ? -30.259 -6.492 18.328 1.00 64.50 89 GLN A CA 1
ATOM 676 C C . GLN A 1 89 ? -31.508 -7.307 18.003 1.00 64.50 89 GLN A C 1
ATOM 678 O O . GLN A 1 89 ? -31.459 -8.153 17.117 1.00 64.50 89 GLN A O 1
ATOM 683 N N . GLN A 1 90 ? -32.645 -6.978 18.620 1.00 62.56 90 GLN A N 1
ATOM 684 C CA . GLN A 1 90 ? -33.910 -7.669 18.358 1.00 62.56 90 GLN A CA 1
ATOM 685 C C . GLN A 1 90 ? -34.372 -7.511 16.901 1.00 62.56 90 GLN A C 1
ATOM 687 O O . GLN A 1 90 ? -34.876 -8.456 16.300 1.00 62.56 90 GLN A O 1
ATOM 692 N N . ALA A 1 91 ? -34.178 -6.337 16.291 1.00 64.94 91 ALA A N 1
ATOM 693 C CA . ALA A 1 91 ? -34.514 -6.120 14.882 1.00 64.94 91 ALA A CA 1
ATOM 694 C C . ALA A 1 91 ? -33.634 -6.941 13.918 1.00 64.94 91 ALA A C 1
ATOM 696 O O . ALA A 1 91 ? -34.107 -7.347 12.857 1.00 64.94 91 ALA A O 1
ATOM 697 N N . ILE A 1 92 ? -32.373 -7.192 14.281 1.00 64.50 92 ILE A N 1
ATOM 698 C CA . ILE A 1 92 ? -31.403 -7.910 13.443 1.00 64.50 92 ILE A CA 1
ATOM 699 C C . ILE A 1 92 ? -31.451 -9.425 13.693 1.00 64.50 92 ILE A C 1
ATOM 701 O O . ILE A 1 92 ? -31.266 -10.188 12.751 1.00 64.50 92 ILE A O 1
ATOM 705 N N . GLU A 1 93 ? -31.777 -9.877 14.905 1.00 64.06 93 GLU A N 1
ATOM 706 C CA . GLU A 1 93 ? -32.021 -11.298 15.214 1.00 64.06 93 GLU A CA 1
ATOM 707 C C . GLU A 1 93 ? -33.252 -11.863 14.492 1.00 64.06 93 GLU A C 1
ATOM 709 O O . GLU A 1 93 ? -33.298 -13.053 14.191 1.00 64.06 93 GLU A O 1
ATOM 714 N N . ASN A 1 94 ? -34.224 -11.011 14.153 1.00 69.62 94 ASN A N 1
ATOM 715 C CA . ASN A 1 94 ? -35.395 -11.394 13.361 1.00 69.62 94 ASN A CA 1
ATOM 716 C C . ASN A 1 94 ? -35.102 -11.546 11.855 1.00 69.62 94 ASN A C 1
ATOM 718 O O . ASN A 1 94 ? -35.974 -11.987 11.102 1.00 69.62 94 ASN A O 1
ATOM 722 N N . LEU A 1 95 ? -33.905 -11.178 11.386 1.00 71.31 95 LEU A N 1
ATOM 723 C CA . LEU A 1 95 ? -33.508 -11.409 10.000 1.00 71.31 95 LEU A CA 1
ATOM 724 C C . LEU A 1 95 ? -33.007 -12.852 9.834 1.00 71.31 95 LEU A C 1
ATOM 726 O O . LEU A 1 95 ? -32.243 -13.338 10.664 1.00 71.31 95 LEU A O 1
ATOM 730 N N . PRO A 1 96 ? -33.324 -13.531 8.716 1.00 76.44 96 PRO A N 1
ATOM 731 C CA . PRO A 1 96 ? -32.842 -14.887 8.429 1.00 76.44 96 PRO A CA 1
ATOM 732 C C . PRO A 1 96 ? -31.341 -14.935 8.068 1.00 76.44 96 PRO A C 1
ATOM 734 O O . PRO A 1 96 ? -30.887 -15.854 7.388 1.00 76.44 96 PRO A O 1
ATOM 737 N N . VAL A 1 97 ? -30.558 -13.932 8.471 1.00 76.31 97 VAL A N 1
ATOM 738 C CA . VAL A 1 97 ? -29.151 -13.756 8.105 1.00 76.31 97 VAL A CA 1
ATOM 739 C C . VAL A 1 97 ? -28.342 -13.535 9.375 1.00 76.31 97 VAL A C 1
ATOM 741 O O . VAL A 1 97 ? -28.704 -12.716 10.212 1.00 76.31 97 VAL A O 1
ATOM 744 N N . ASN A 1 98 ? -27.220 -14.243 9.509 1.00 79.31 98 ASN A N 1
ATOM 745 C CA . ASN A 1 98 ? -26.346 -14.098 10.668 1.00 79.31 98 ASN A CA 1
ATOM 746 C C . ASN A 1 98 ? -25.851 -12.632 10.794 1.00 79.31 98 ASN A C 1
ATOM 748 O O . ASN A 1 98 ? -25.318 -12.097 9.813 1.00 79.31 98 ASN A O 1
ATOM 752 N N . PRO A 1 99 ? -25.961 -11.992 11.977 1.00 73.69 99 PRO A N 1
ATOM 753 C CA . PRO A 1 99 ? -25.529 -10.607 12.198 1.00 73.69 99 PRO A CA 1
ATOM 754 C C . PRO A 1 99 ? -24.068 -10.345 11.803 1.00 73.69 99 PRO A C 1
ATOM 756 O O . PRO A 1 99 ? -23.741 -9.283 11.272 1.00 73.69 99 PRO A O 1
ATOM 759 N N . ASN A 1 100 ? -23.186 -11.332 11.993 1.00 79.44 100 ASN A N 1
ATOM 760 C CA . ASN A 1 100 ? -21.782 -11.236 11.594 1.00 79.44 100 ASN A CA 1
ATOM 761 C C . ASN A 1 100 ? -21.643 -11.164 10.061 1.00 79.44 100 ASN A C 1
ATOM 763 O O . ASN A 1 100 ? -20.894 -10.344 9.532 1.00 79.44 100 ASN A O 1
ATOM 767 N N . THR A 1 101 ? -22.417 -11.967 9.326 1.00 82.38 101 THR A N 1
ATOM 768 C CA . THR A 1 101 ? -22.464 -11.924 7.856 1.00 82.38 101 THR A CA 1
ATOM 769 C C . THR A 1 101 ? -23.003 -10.585 7.352 1.00 82.38 101 THR A C 1
ATOM 771 O O . THR A 1 101 ? -22.484 -10.056 6.369 1.00 82.38 101 THR A O 1
ATOM 774 N N . LEU A 1 102 ? -23.987 -10.001 8.045 1.00 82.88 102 LEU A N 1
ATOM 775 C CA . LEU A 1 102 ? -24.509 -8.670 7.726 1.00 82.88 102 LEU A CA 1
ATOM 776 C C . LEU A 1 102 ? -23.426 -7.589 7.889 1.00 82.88 102 LEU A C 1
ATOM 778 O O . LEU A 1 102 ? -23.245 -6.763 6.995 1.00 82.88 102 LEU A O 1
ATOM 782 N N . GLY A 1 103 ? -22.651 -7.640 8.978 1.00 82.44 103 GLY A N 1
ATOM 783 C CA . GLY A 1 103 ? -21.527 -6.727 9.207 1.00 82.44 103 GLY A CA 1
ATOM 784 C C . GLY A 1 103 ? -20.457 -6.808 8.111 1.00 82.44 103 GLY A C 1
ATOM 785 O O . GLY A 1 103 ? -19.964 -5.779 7.646 1.00 82.44 103 GLY A O 1
ATOM 786 N N . TRP A 1 104 ? -20.142 -8.015 7.628 1.00 85.50 104 TRP A N 1
ATOM 787 C CA . TRP A 1 104 ? -19.232 -8.201 6.489 1.00 85.50 104 TRP A CA 1
ATOM 788 C C . TRP A 1 104 ? -19.817 -7.715 5.158 1.00 85.50 104 TRP A C 1
ATOM 790 O O . TRP A 1 104 ? -19.091 -7.145 4.345 1.00 85.50 104 TRP A O 1
ATOM 800 N N . LEU A 1 105 ? -21.121 -7.875 4.935 1.00 86.81 105 LEU A N 1
ATOM 801 C CA . LEU A 1 105 ? -21.804 -7.325 3.760 1.00 86.81 105 LEU A CA 1
ATOM 802 C C . LEU A 1 105 ? -21.741 -5.795 3.734 1.00 86.81 105 LEU A C 1
ATOM 804 O O . LEU A 1 105 ? -21.423 -5.207 2.699 1.00 86.81 105 LEU A O 1
ATOM 808 N N . ILE A 1 106 ? -21.979 -5.154 4.880 1.00 85.88 106 ILE A N 1
ATOM 809 C CA . ILE A 1 106 ? -21.875 -3.699 5.035 1.00 85.88 106 ILE A CA 1
ATOM 810 C C . ILE A 1 106 ? -20.419 -3.243 4.846 1.00 85.88 106 ILE A C 1
ATOM 812 O O . ILE A 1 106 ? -20.178 -2.272 4.125 1.00 85.88 106 ILE A O 1
ATOM 816 N N . PHE A 1 107 ? -19.446 -3.979 5.400 1.00 90.50 107 PHE A N 1
ATOM 817 C CA . PHE A 1 107 ? -18.017 -3.746 5.161 1.00 90.50 107 PHE A CA 1
ATOM 818 C C . PHE A 1 107 ? -17.684 -3.760 3.665 1.00 90.50 107 PHE A C 1
ATOM 820 O O . PHE A 1 107 ? -17.047 -2.828 3.179 1.00 90.50 107 PHE A O 1
ATOM 827 N N . ILE A 1 108 ? -18.131 -4.779 2.922 1.00 90.25 108 ILE A N 1
ATOM 828 C CA . ILE A 1 108 ? -17.857 -4.893 1.483 1.00 90.25 108 ILE A CA 1
ATOM 829 C C . ILE A 1 108 ? -18.544 -3.758 0.722 1.00 90.25 108 ILE A C 1
ATOM 831 O O . ILE A 1 108 ? -17.897 -3.088 -0.081 1.00 90.25 108 ILE A O 1
ATOM 835 N N . GLY A 1 109 ? -19.830 -3.512 0.979 1.00 90.50 109 GLY A N 1
ATOM 836 C CA . GLY A 1 109 ? -20.605 -2.500 0.261 1.00 90.50 109 GLY A CA 1
ATOM 837 C C . GLY A 1 109 ? -20.034 -1.094 0.442 1.00 90.50 109 GLY A C 1
ATOM 838 O O . GLY A 1 109 ? -19.720 -0.411 -0.535 1.00 90.50 109 GLY A O 1
ATOM 839 N N . VAL A 1 110 ? -19.833 -0.676 1.693 1.00 89.94 110 VAL A N 1
ATOM 840 C CA . VAL A 1 110 ? -19.274 0.649 1.994 1.00 89.94 110 VAL A CA 1
ATOM 841 C C . VAL A 1 110 ? -17.795 0.722 1.632 1.00 89.94 110 VAL A C 1
ATOM 843 O O . VAL A 1 110 ? -17.356 1.743 1.102 1.00 89.94 110 VAL A O 1
ATOM 846 N N . GLY A 1 111 ? -17.052 -0.368 1.827 1.00 90.06 111 GLY A N 1
ATOM 847 C CA . GLY A 1 111 ? -15.666 -0.499 1.393 1.00 90.06 111 GLY A CA 1
ATOM 848 C C . GLY A 1 111 ? -15.515 -0.219 -0.099 1.00 90.06 111 GLY A C 1
ATOM 849 O O . GLY A 1 111 ? -14.678 0.587 -0.497 1.00 90.06 111 GLY A O 1
ATOM 850 N N . VAL A 1 112 ? -16.348 -0.815 -0.95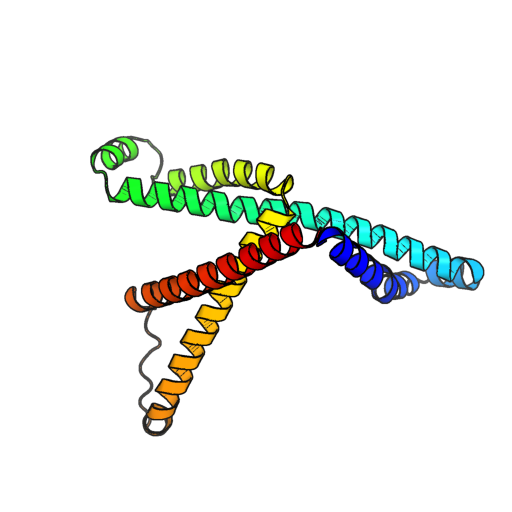6 1.00 91.81 112 VAL A N 1
ATOM 851 C CA . VAL A 1 112 ? -16.288 -0.569 -2.408 1.00 91.81 112 VAL A CA 1
ATOM 852 C C . VAL A 1 112 ? -16.544 0.905 -2.722 1.00 91.81 112 VAL A C 1
ATOM 854 O O . VAL A 1 112 ? -15.789 1.503 -3.489 1.00 91.81 112 VAL A O 1
ATOM 857 N N . ILE A 1 113 ? -17.548 1.525 -2.096 1.00 89.31 113 ILE A N 1
ATOM 858 C CA . ILE A 1 113 ? -17.858 2.949 -2.299 1.00 89.31 113 ILE A CA 1
ATOM 859 C C . ILE A 1 113 ? -16.676 3.827 -1.868 1.00 89.31 113 ILE A C 1
ATOM 861 O O . ILE A 1 113 ? -16.233 4.694 -2.630 1.00 89.31 113 ILE A O 1
ATOM 865 N N . GLY A 1 114 ? -16.120 3.588 -0.680 1.00 86.25 114 GLY A N 1
ATOM 866 C CA . GLY A 1 114 ? -14.971 4.337 -0.182 1.00 86.25 114 GLY A CA 1
ATOM 867 C C . GLY A 1 114 ? -13.708 4.103 -1.009 1.00 86.25 114 GLY A C 1
ATOM 868 O O . GLY A 1 114 ? -12.968 5.053 -1.261 1.00 86.25 114 GLY A O 1
ATOM 869 N N . GLY A 1 115 ? -13.500 2.892 -1.526 1.00 86.94 115 GLY A N 1
ATOM 870 C CA . GLY A 1 115 ? -12.441 2.577 -2.485 1.00 86.94 115 GLY A CA 1
ATOM 871 C C . GLY A 1 115 ? -12.596 3.350 -3.795 1.00 86.94 115 GLY A C 1
ATOM 872 O O . GLY A 1 115 ? -11.628 3.940 -4.282 1.00 86.94 115 GLY A O 1
ATOM 873 N N . ILE A 1 116 ? -13.813 3.439 -4.345 1.00 86.44 116 ILE A N 1
ATOM 874 C CA . ILE A 1 116 ? -14.091 4.225 -5.559 1.00 86.44 116 ILE A CA 1
ATOM 875 C C . ILE A 1 116 ? -13.787 5.708 -5.313 1.00 86.44 116 ILE A C 1
ATOM 877 O O . ILE A 1 116 ? -13.089 6.331 -6.117 1.00 86.44 116 ILE A O 1
ATOM 881 N N . ILE A 1 117 ? -14.242 6.277 -4.194 1.00 85.12 117 ILE A N 1
ATOM 882 C CA . ILE A 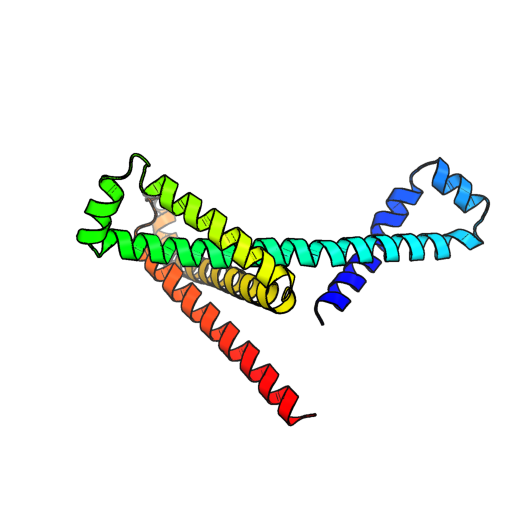1 117 ? -13.985 7.684 -3.845 1.00 85.12 117 ILE A CA 1
ATOM 883 C C . ILE A 1 117 ? -12.480 7.929 -3.651 1.00 85.12 117 ILE A C 1
ATOM 885 O O . ILE A 1 117 ? -11.921 8.881 -4.205 1.00 85.12 117 ILE A O 1
ATOM 889 N N . ALA A 1 118 ? -11.798 7.045 -2.925 1.00 82.69 118 ALA A N 1
ATOM 890 C CA . ALA A 1 118 ? -10.364 7.125 -2.674 1.00 82.69 118 ALA A CA 1
ATOM 891 C C . ALA A 1 118 ? -9.523 6.967 -3.945 1.00 82.69 118 ALA A C 1
ATOM 893 O O . ALA A 1 118 ? -8.504 7.642 -4.090 1.00 82.69 118 ALA A O 1
ATOM 894 N N . SER A 1 119 ? -9.968 6.164 -4.914 1.00 79.19 119 SER A N 1
ATOM 895 C CA . SER A 1 119 ? -9.284 6.028 -6.206 1.00 79.19 119 SER A CA 1
ATOM 896 C C . SER A 1 119 ? -9.298 7.321 -7.036 1.00 79.19 119 SER A C 1
ATOM 898 O O . SER A 1 119 ? -8.460 7.497 -7.921 1.00 79.19 119 SER A O 1
ATOM 900 N N . ARG A 1 120 ? -10.194 8.271 -6.721 1.00 78.38 120 ARG A N 1
ATOM 901 C CA . ARG A 1 120 ? -10.187 9.630 -7.291 1.00 78.38 120 ARG A CA 1
ATOM 902 C C . ARG A 1 120 ? -9.272 10.591 -6.525 1.00 78.38 120 ARG A C 1
ATOM 904 O O . ARG A 1 120 ? -8.734 11.518 -7.125 1.00 78.38 120 ARG A O 1
ATOM 911 N N . LYS A 1 121 ? -9.053 10.359 -5.226 1.00 76.62 121 LYS A N 1
ATOM 912 C CA . LYS A 1 121 ? -8.166 11.143 -4.344 1.00 76.62 121 LYS A CA 1
ATOM 913 C C . LYS A 1 121 ? -7.023 10.283 -3.787 1.00 76.62 121 LYS A C 1
ATOM 915 O O . LYS A 1 121 ? -6.791 10.238 -2.579 1.00 76.62 121 LYS A O 1
ATOM 920 N N . THR A 1 122 ? -6.293 9.611 -4.679 1.00 68.12 122 THR A N 1
ATOM 921 C CA . THR A 1 122 ? -5.286 8.598 -4.310 1.00 68.12 122 THR A CA 1
ATOM 922 C C . THR A 1 122 ? -4.200 9.136 -3.384 1.00 68.12 122 THR A C 1
ATOM 924 O O . THR A 1 122 ? -3.745 8.417 -2.506 1.00 68.12 122 THR A O 1
ATOM 927 N N . GLU A 1 123 ? -3.790 10.397 -3.555 1.00 67.88 123 GLU A N 1
ATOM 928 C CA . GLU A 1 123 ? -2.723 11.008 -2.747 1.00 67.88 123 GLU A CA 1
ATOM 929 C C . GLU A 1 123 ? -3.118 11.110 -1.268 1.00 67.88 123 GLU A C 1
ATOM 931 O O . GLU A 1 123 ? -2.317 10.784 -0.397 1.00 67.88 123 GLU A O 1
ATOM 936 N N . PHE A 1 124 ? -4.375 11.460 -0.989 1.00 68.75 124 PHE A N 1
ATOM 937 C CA . PHE A 1 124 ? -4.893 11.536 0.374 1.00 68.75 124 PHE A CA 1
ATOM 938 C C . PHE A 1 124 ? -5.087 10.146 0.989 1.00 68.75 124 PHE A C 1
ATOM 940 O O . PHE A 1 124 ? -4.684 9.913 2.124 1.00 68.75 124 PHE A O 1
ATOM 947 N N . ALA A 1 125 ? -5.649 9.199 0.230 1.00 66.81 125 ALA A N 1
ATOM 948 C CA . ALA A 1 125 ? -5.897 7.841 0.715 1.00 66.81 125 ALA A CA 1
ATOM 949 C C . ALA A 1 125 ? -4.599 7.078 1.025 1.00 66.81 125 ALA A C 1
ATOM 951 O O . ALA A 1 125 ? -4.492 6.436 2.067 1.00 66.81 125 ALA A O 1
ATOM 952 N N . ILE A 1 126 ? -3.597 7.186 0.148 1.00 68.44 126 ILE A N 1
ATOM 953 C CA . ILE A 1 126 ? -2.270 6.594 0.364 1.00 68.44 126 ILE A CA 1
ATOM 954 C C . ILE A 1 126 ? -1.565 7.289 1.529 1.00 68.44 126 ILE A C 1
ATOM 956 O O . ILE A 1 126 ? -0.957 6.611 2.353 1.00 68.44 126 ILE A O 1
ATOM 960 N N . GLY A 1 127 ? -1.680 8.618 1.628 1.00 70.81 127 GLY A N 1
ATOM 961 C CA . GLY A 1 127 ? -1.159 9.381 2.759 1.00 70.81 127 GLY A CA 1
ATOM 962 C C . GLY A 1 127 ? -1.726 8.883 4.086 1.00 70.81 127 GLY A C 1
ATOM 963 O O . GLY A 1 127 ? -0.960 8.492 4.962 1.00 70.81 127 GLY A O 1
ATOM 964 N N . LEU A 1 128 ? -3.054 8.801 4.206 1.00 68.69 128 LEU A N 1
ATOM 965 C CA . LEU A 1 128 ? -3.721 8.277 5.400 1.00 68.69 128 LEU A CA 1
ATOM 966 C C . LEU A 1 128 ? -3.315 6.838 5.714 1.00 68.69 128 LEU A C 1
ATOM 968 O O . LEU A 1 128 ? -2.966 6.547 6.854 1.00 68.69 128 LEU A O 1
ATOM 972 N N . LEU A 1 129 ? -3.317 5.944 4.721 1.00 69.69 129 LEU A N 1
ATOM 973 C CA . LEU A 1 129 ? -2.938 4.549 4.943 1.00 69.69 129 LEU A CA 1
ATOM 974 C C . LEU A 1 129 ? -1.482 4.435 5.414 1.00 69.69 129 LEU A C 1
ATOM 976 O O . LEU A 1 129 ? -1.193 3.682 6.339 1.00 69.69 129 LEU A O 1
ATOM 980 N N . SER A 1 130 ? -0.574 5.213 4.823 1.00 72.69 130 SER A N 1
ATOM 981 C CA . SER A 1 130 ? 0.831 5.248 5.229 1.00 72.69 130 SER A CA 1
ATOM 982 C C . SER A 1 130 ? 1.011 5.828 6.633 1.00 72.69 130 SER A C 1
ATOM 984 O O . SER A 1 130 ? 1.869 5.344 7.368 1.00 72.69 130 SER A O 1
ATOM 986 N N . MET A 1 131 ? 0.218 6.833 7.023 1.00 77.31 131 MET A N 1
ATOM 987 C CA . MET A 1 131 ? 0.224 7.367 8.390 1.00 77.31 131 MET A CA 1
ATOM 988 C C . MET A 1 131 ? -0.269 6.321 9.391 1.00 77.31 131 MET A C 1
ATOM 990 O O . MET A 1 131 ? 0.365 6.135 10.425 1.00 77.31 131 MET A O 1
ATOM 994 N N . ILE A 1 132 ? -1.357 5.611 9.072 1.00 75.00 132 ILE A N 1
ATOM 995 C CA . ILE A 1 132 ? -1.898 4.538 9.915 1.00 75.00 132 ILE A CA 1
ATOM 996 C C . ILE A 1 132 ? -0.858 3.421 10.056 1.00 75.00 132 ILE A C 1
ATOM 998 O O . ILE A 1 132 ? -0.460 3.097 11.169 1.00 75.00 132 ILE A O 1
ATOM 1002 N N . LEU A 1 133 ? -0.349 2.876 8.949 1.00 75.06 133 LEU A N 1
ATOM 1003 C CA . LEU A 1 133 ? 0.652 1.803 8.982 1.00 75.06 133 LEU A CA 1
ATOM 1004 C C . LEU A 1 133 ? 1.926 2.224 9.720 1.00 75.06 133 LEU A C 1
ATOM 1006 O O . LEU A 1 133 ? 2.439 1.462 10.537 1.00 75.06 133 LEU A O 1
ATOM 1010 N N . GLY A 1 134 ? 2.410 3.445 9.481 1.00 73.69 134 GLY A N 1
ATOM 1011 C CA . GLY A 1 134 ? 3.563 3.999 10.187 1.00 73.69 134 GLY A CA 1
ATOM 1012 C C . GLY A 1 134 ? 3.326 4.119 11.692 1.00 73.69 134 GLY A C 1
ATOM 1013 O O . GLY A 1 134 ? 4.191 3.737 12.479 1.00 73.69 134 GLY A O 1
ATOM 1014 N N . ALA A 1 135 ? 2.146 4.582 12.107 1.00 74.62 135 ALA A N 1
ATOM 1015 C CA . ALA A 1 135 ? 1.776 4.687 13.514 1.00 74.62 135 ALA A CA 1
ATOM 1016 C C . ALA A 1 135 ? 1.673 3.313 14.194 1.00 74.62 135 ALA A C 1
ATOM 1018 O O . ALA A 1 135 ? 2.196 3.142 15.293 1.00 74.62 135 ALA A O 1
ATOM 1019 N N . PHE A 1 136 ? 1.079 2.322 13.524 1.00 73.06 136 PHE A N 1
ATOM 1020 C CA . PHE A 1 136 ? 0.990 0.947 14.026 1.00 73.06 136 PHE A CA 1
ATOM 1021 C C . PHE A 1 136 ? 2.367 0.279 14.131 1.00 73.06 136 PHE A C 1
ATOM 1023 O O . PHE A 1 136 ? 2.668 -0.325 15.158 1.00 73.06 136 PHE A O 1
ATOM 1030 N N . LEU A 1 137 ? 3.227 0.420 13.116 1.00 75.12 137 LEU A N 1
ATOM 1031 C CA . LEU A 1 137 ? 4.601 -0.095 13.155 1.00 75.12 137 LEU A CA 1
ATOM 1032 C C . LEU A 1 137 ? 5.409 0.564 14.274 1.00 75.12 137 LEU A C 1
ATOM 1034 O O . LEU A 1 137 ? 6.082 -0.123 15.035 1.00 75.12 137 LEU A O 1
ATOM 1038 N N . THR A 1 138 ? 5.316 1.887 14.407 1.00 77.00 138 THR A N 1
ATOM 1039 C CA . THR A 1 138 ? 6.040 2.621 15.453 1.00 77.00 138 THR A CA 1
ATOM 1040 C C . THR A 1 138 ? 5.535 2.229 16.837 1.00 77.00 138 THR A C 1
ATOM 1042 O O . THR A 1 138 ? 6.341 1.960 17.717 1.00 77.00 138 THR A O 1
ATOM 1045 N N . ALA A 1 139 ? 4.219 2.108 17.031 1.00 72.81 139 ALA A N 1
ATOM 1046 C CA . ALA A 1 139 ? 3.645 1.620 18.282 1.00 72.81 139 ALA A CA 1
ATOM 1047 C C . ALA A 1 139 ? 4.101 0.194 18.609 1.00 72.81 139 ALA A C 1
ATOM 1049 O O . ALA A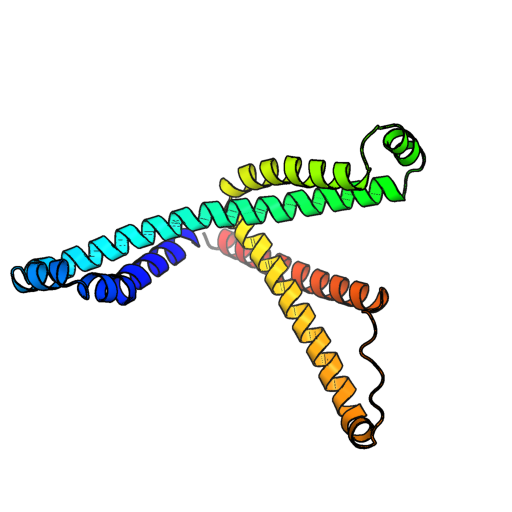 1 139 ? 4.452 -0.083 19.755 1.00 72.81 139 ALA A O 1
ATOM 1050 N N . PHE A 1 140 ? 4.158 -0.685 17.603 1.00 73.06 140 PHE A N 1
ATOM 1051 C CA . PHE A 1 140 ? 4.662 -2.046 17.758 1.00 73.06 140 PHE A CA 1
ATOM 1052 C C . PHE A 1 140 ? 6.123 -2.048 18.211 1.00 73.06 140 PHE A C 1
ATOM 1054 O O . PHE A 1 140 ? 6.446 -2.672 19.217 1.00 73.06 140 PHE A O 1
ATOM 1061 N N . TYR A 1 141 ? 6.996 -1.304 17.528 1.00 74.69 141 TYR A N 1
ATOM 1062 C CA . TYR A 1 141 ? 8.410 -1.214 17.893 1.00 74.69 141 TYR A CA 1
ATOM 1063 C C . TYR A 1 141 ? 8.639 -0.533 19.243 1.00 74.69 141 TYR A C 1
ATOM 1065 O O . TYR A 1 141 ? 9.518 -0.963 19.984 1.00 74.69 141 TYR A O 1
ATOM 1073 N N . THR A 1 142 ? 7.857 0.488 19.594 1.00 78.12 142 THR A N 1
ATOM 1074 C CA . THR A 1 142 ? 7.952 1.144 20.903 1.00 78.12 142 THR A CA 1
ATOM 1075 C C . THR A 1 142 ? 7.557 0.182 22.017 1.00 78.12 142 THR A C 1
ATOM 1077 O O . THR A 1 142 ? 8.284 0.066 23.000 1.00 78.12 142 THR A O 1
ATOM 1080 N N . LEU A 1 143 ? 6.451 -0.552 21.869 1.00 72.94 143 LEU A N 1
ATOM 1081 C CA . LEU A 1 143 ? 6.013 -1.508 22.888 1.00 72.94 143 LEU A CA 1
ATOM 1082 C C . LEU A 1 143 ? 6.925 -2.730 22.970 1.00 72.94 143 LEU A C 1
ATOM 1084 O O . LEU A 1 143 ? 7.307 -3.111 24.072 1.00 72.94 143 LEU A O 1
ATOM 1088 N N . TYR A 1 144 ? 7.363 -3.271 21.833 1.00 69.25 144 TYR A N 1
ATOM 1089 C CA . TYR A 1 144 ? 8.374 -4.325 21.792 1.00 69.25 144 TYR A CA 1
ATOM 1090 C C . TYR A 1 144 ? 9.696 -3.858 22.418 1.00 69.25 144 TYR A C 1
ATOM 1092 O O . TYR A 1 144 ? 10.312 -4.580 23.194 1.00 69.25 144 TYR A O 1
ATOM 1100 N N . GLY A 1 145 ? 10.123 -2.625 22.141 1.00 67.69 145 GLY A N 1
ATOM 1101 C CA . GLY A 1 145 ? 11.318 -2.026 22.731 1.00 67.69 145 GLY A CA 1
ATOM 1102 C C . GLY A 1 145 ? 11.204 -1.849 24.245 1.00 67.69 145 GLY A C 1
ATOM 1103 O O . GLY A 1 145 ? 12.148 -2.170 24.964 1.00 67.69 145 GLY A O 1
ATOM 1104 N N . ILE A 1 146 ? 10.046 -1.404 24.743 1.00 67.50 146 ILE A N 1
ATOM 1105 C CA . ILE A 1 146 ? 9.755 -1.320 26.182 1.00 67.50 146 ILE A CA 1
ATOM 1106 C C . ILE A 1 146 ? 9.742 -2.717 26.806 1.00 67.50 146 ILE A C 1
ATOM 1108 O O . ILE A 1 146 ? 10.318 -2.899 27.875 1.00 67.50 146 ILE A O 1
ATOM 1112 N N . GLU A 1 147 ? 9.146 -3.714 26.152 1.00 63.72 147 GLU A N 1
ATOM 1113 C CA . GLU A 1 147 ? 9.143 -5.104 26.618 1.00 63.72 147 GLU A CA 1
ATOM 1114 C C . GLU A 1 147 ? 10.567 -5.673 26.680 1.00 63.72 147 GLU A C 1
ATOM 1116 O O . GLU A 1 147 ? 10.947 -6.287 27.672 1.00 63.72 147 GLU A O 1
ATOM 1121 N N . VAL A 1 148 ? 11.398 -5.413 25.671 1.00 58.66 148 VAL A N 1
ATOM 1122 C CA . VAL A 1 148 ? 12.810 -5.811 25.659 1.00 58.66 148 VAL A CA 1
ATOM 1123 C C . VAL A 1 148 ? 13.593 -5.087 26.760 1.00 58.66 148 VAL A C 1
ATOM 1125 O O . VAL A 1 148 ? 14.313 -5.741 27.508 1.00 58.66 148 VAL A O 1
ATOM 1128 N N . LEU A 1 149 ? 13.423 -3.772 26.936 1.00 58.06 149 LEU A N 1
ATOM 1129 C CA . LEU A 1 149 ? 14.102 -2.976 27.973 1.00 58.06 149 LEU A CA 1
ATOM 1130 C C . LEU A 1 149 ? 13.674 -3.357 29.400 1.00 58.06 149 LEU A C 1
ATOM 1132 O O . LEU A 1 149 ? 14.514 -3.453 30.294 1.00 58.06 149 LEU A O 1
ATOM 1136 N N . THR A 1 150 ? 12.389 -3.633 29.619 1.00 56.22 150 THR A N 1
ATOM 1137 C CA . THR A 1 150 ? 11.874 -4.136 30.905 1.00 56.22 150 THR A CA 1
ATOM 1138 C C . THR A 1 150 ? 12.298 -5.585 31.150 1.00 56.22 150 THR A C 1
ATOM 1140 O O . THR A 1 150 ? 12.650 -5.942 32.278 1.00 56.22 150 THR A O 1
ATOM 1143 N N . LYS A 1 151 ? 12.390 -6.415 30.100 1.00 50.41 151 LYS A N 1
ATOM 1144 C CA . LYS A 1 151 ? 12.965 -7.765 30.180 1.00 50.41 151 LYS A CA 1
ATOM 1145 C C . LYS A 1 151 ? 14.487 -7.785 30.298 1.00 50.41 151 LYS A C 1
ATOM 1147 O O . LYS A 1 151 ? 15.000 -8.777 30.796 1.00 50.41 151 LYS A O 1
ATOM 1152 N N . PHE A 1 152 ? 15.219 -6.722 29.967 1.00 45.75 152 PHE A N 1
ATOM 1153 C CA . PHE A 1 152 ? 16.653 -6.629 30.275 1.00 45.75 152 PHE A CA 1
ATOM 1154 C C . PHE A 1 152 ? 16.915 -6.585 31.792 1.00 45.75 152 PHE A C 1
ATOM 1156 O O . PHE A 1 152 ? 17.909 -7.148 32.250 1.00 45.75 152 PHE A O 1
ATOM 1163 N N . GLY A 1 153 ? 15.982 -6.052 32.592 1.00 44.69 153 GLY A N 1
ATOM 1164 C CA . GLY A 1 153 ? 15.981 -6.239 34.051 1.00 44.69 153 GLY A CA 1
ATOM 1165 C C . GLY A 1 153 ? 15.719 -7.695 34.476 1.00 44.69 153 GLY A C 1
ATOM 1166 O O . GLY A 1 153 ? 16.300 -8.177 35.447 1.00 44.69 153 GLY A O 1
ATOM 1167 N N . ASN A 1 154 ? 14.916 -8.426 33.694 1.00 41.69 154 ASN A N 1
ATOM 1168 C CA . ASN A 1 154 ? 14.582 -9.842 33.888 1.00 41.69 154 ASN A CA 1
ATOM 1169 C C . ASN A 1 154 ? 15.499 -10.833 33.147 1.00 41.69 154 ASN A C 1
ATOM 1171 O O . ASN A 1 154 ? 15.315 -12.033 33.315 1.00 41.69 154 ASN A O 1
ATOM 1175 N N . LEU A 1 155 ? 16.515 -10.414 32.383 1.00 42.06 155 LEU A N 1
ATOM 1176 C CA . LEU A 1 155 ? 17.443 -11.344 31.717 1.00 42.06 155 LEU A CA 1
ATOM 1177 C C . LEU A 1 155 ? 18.291 -12.099 32.756 1.00 42.06 155 LEU A C 1
ATOM 1179 O O . LEU A 1 155 ? 18.597 -13.276 32.581 1.00 42.06 155 LEU A O 1
ATOM 1183 N N . LYS A 1 156 ? 18.554 -11.461 33.908 1.00 44.62 156 LYS A N 1
ATOM 1184 C CA . LYS A 1 156 ? 19.079 -12.120 35.117 1.00 44.62 156 LYS A CA 1
ATOM 1185 C C . LYS A 1 156 ? 18.123 -13.170 35.701 1.00 44.62 156 LYS A C 1
ATOM 1187 O O . LYS A 1 156 ? 18.591 -14.140 36.282 1.00 44.62 156 LYS A O 1
ATOM 1192 N N . ALA A 1 157 ? 16.809 -12.997 35.554 1.00 41.03 157 ALA A N 1
ATOM 1193 C CA . ALA A 1 157 ? 15.795 -13.945 36.021 1.00 41.03 157 ALA A CA 1
ATOM 1194 C C . ALA A 1 157 ? 15.491 -15.049 34.985 1.00 41.03 157 ALA A C 1
ATOM 1196 O O . ALA A 1 157 ? 15.194 -16.180 35.362 1.00 41.03 157 ALA A O 1
ATOM 1197 N N . PHE A 1 158 ? 15.630 -14.755 33.687 1.00 40.03 158 PHE A N 1
ATOM 1198 C CA . PHE A 1 158 ? 15.457 -15.700 32.579 1.00 40.03 158 PHE A CA 1
ATOM 1199 C C . PHE A 1 158 ? 16.617 -16.705 32.489 1.00 40.03 158 PHE A C 1
ATOM 1201 O O . PHE A 1 158 ? 16.377 -17.888 32.263 1.00 40.03 158 PHE A O 1
ATOM 1208 N N . MET A 1 159 ? 17.854 -16.283 32.791 1.00 44.97 159 MET A N 1
ATOM 1209 C CA . MET A 1 159 ? 18.990 -17.206 32.974 1.00 44.97 159 MET A CA 1
ATOM 1210 C C . MET A 1 159 ? 18.796 -18.200 34.137 1.00 44.97 159 MET A C 1
ATOM 1212 O O . MET A 1 159 ? 19.492 -19.208 34.186 1.00 44.97 159 MET A O 1
ATOM 1216 N N . ASN A 1 160 ? 17.824 -17.963 35.029 1.00 45.25 160 ASN A N 1
ATOM 1217 C CA . ASN A 1 160 ? 17.463 -18.854 36.138 1.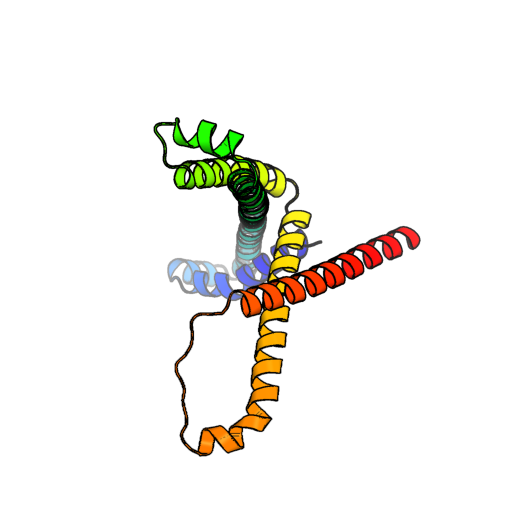00 45.25 160 ASN A CA 1
ATOM 1218 C C . ASN A 1 160 ? 16.251 -19.767 35.836 1.00 45.25 160 ASN A C 1
ATOM 1220 O O . ASN A 1 160 ? 15.663 -20.336 36.754 1.00 45.25 160 ASN A O 1
ATOM 1224 N N . GLY A 1 161 ? 15.876 -19.948 34.563 1.00 41.66 161 GLY A N 1
ATOM 1225 C CA . GLY A 1 161 ? 15.098 -21.121 34.139 1.00 41.66 161 GLY A CA 1
ATOM 1226 C C . GLY A 1 161 ? 13.587 -21.103 34.406 1.00 41.66 161 GLY A C 1
ATOM 1227 O O . GLY A 1 161 ? 12.986 -22.167 34.533 1.00 41.66 161 GLY A O 1
ATOM 1228 N N . LYS A 1 162 ? 12.932 -19.937 34.457 1.00 44.28 162 LYS A N 1
ATOM 1229 C CA . LYS A 1 162 ? 11.456 -19.856 34.468 1.00 44.28 162 LYS A CA 1
ATOM 1230 C C . LYS A 1 162 ? 10.922 -19.247 33.172 1.00 44.28 162 LYS A C 1
ATOM 1232 O O . LYS A 1 162 ? 10.683 -18.046 33.096 1.00 44.28 162 LYS A O 1
ATOM 1237 N N . SER A 1 163 ? 10.706 -20.084 32.155 1.00 41.97 163 SER A N 1
ATOM 1238 C CA . SER A 1 163 ? 9.905 -19.720 30.981 1.00 41.97 163 SER A CA 1
ATOM 1239 C C . SER A 1 163 ? 8.432 -20.036 31.252 1.00 41.97 163 SER A C 1
ATOM 1241 O O . SER A 1 163 ? 8.013 -21.191 31.177 1.00 41.97 163 SER A O 1
ATOM 1243 N N . SER A 1 164 ? 7.631 -19.028 31.581 1.00 45.34 164 SER A N 1
ATOM 1244 C CA . SER A 1 164 ? 6.174 -19.164 31.568 1.00 45.34 164 SER A CA 1
ATOM 1245 C C . SER A 1 164 ? 5.642 -18.797 30.184 1.00 45.34 164 SER A C 1
ATOM 1247 O O . SER A 1 164 ? 5.852 -17.676 29.730 1.00 45.34 164 SER A O 1
ATOM 1249 N N . ASN A 1 165 ? 5.003 -19.783 29.550 1.00 41.41 165 ASN A N 1
ATOM 1250 C CA . ASN A 1 165 ? 3.979 -19.737 28.502 1.00 41.41 165 ASN A CA 1
ATOM 1251 C C . ASN A 1 165 ? 3.713 -18.372 27.841 1.00 41.41 165 ASN A C 1
ATOM 1253 O O . ASN A 1 165 ? 3.280 -17.436 28.508 1.00 41.41 165 ASN A O 1
ATOM 1257 N N . LEU A 1 166 ? 3.864 -18.312 26.510 1.00 39.16 166 LEU A N 1
ATOM 1258 C CA . LEU A 1 166 ? 3.283 -17.256 25.676 1.00 39.16 166 LEU A CA 1
ATOM 1259 C C . LEU A 1 166 ? 1.767 -17.224 25.911 1.00 39.16 166 LEU A C 1
ATOM 1261 O O . LEU A 1 166 ? 1.020 -18.048 25.382 1.00 39.16 166 LEU A O 1
ATOM 1265 N N . SER A 1 167 ? 1.331 -16.298 26.755 1.00 47.19 167 SER A N 1
ATOM 1266 C CA . SER A 1 167 ? -0.070 -16.023 27.018 1.00 47.19 167 SER A CA 1
ATOM 1267 C C . SER A 1 167 ? -0.694 -15.323 25.817 1.00 47.19 167 SER A C 1
ATOM 1269 O O . SER A 1 167 ? -0.109 -14.415 25.230 1.00 47.19 167 SER A O 1
ATOM 1271 N N . THR A 1 168 ? -1.911 -15.737 25.478 1.00 50.34 168 THR A N 1
ATOM 1272 C CA . THR A 1 168 ? -2.886 -14.953 24.714 1.00 50.34 168 THR A CA 1
ATOM 1273 C C . THR A 1 168 ? -2.818 -13.473 25.096 1.00 50.34 168 THR A C 1
ATOM 1275 O O . THR A 1 168 ? -2.944 -13.158 26.279 1.00 50.34 168 THR A O 1
ATOM 1278 N N . ILE A 1 169 ? -2.621 -12.596 24.102 1.00 53.38 169 ILE A N 1
ATOM 1279 C CA . ILE A 1 169 ? -2.578 -11.130 24.251 1.00 53.38 169 ILE A CA 1
ATOM 1280 C C . ILE A 1 169 ? -3.760 -10.686 25.114 1.00 53.38 169 ILE A C 1
ATOM 1282 O O . ILE A 1 169 ? -4.915 -10.955 24.762 1.00 53.38 169 ILE A O 1
ATOM 1286 N N . SER A 1 170 ? -3.490 -10.032 26.246 1.00 61.50 170 SER A N 1
ATOM 1287 C CA . SER A 1 170 ? -4.574 -9.569 27.114 1.00 61.50 170 SER A CA 1
ATOM 1288 C C . SER A 1 170 ? -5.288 -8.374 26.477 1.00 61.50 170 SER A C 1
ATOM 1290 O O . SER A 1 170 ? -4.679 -7.554 25.786 1.00 61.50 170 SER A O 1
ATOM 1292 N N . SER A 1 171 ? -6.590 -8.226 26.730 1.00 56.03 171 SER A N 1
ATOM 1293 C CA . SER A 1 171 ? -7.379 -7.090 26.228 1.00 56.03 171 SER A CA 1
ATOM 1294 C C . SER A 1 171 ? -6.780 -5.732 26.628 1.00 56.03 171 SER A C 1
ATOM 1296 O O . SER A 1 171 ? -6.913 -4.755 25.893 1.00 56.03 171 SER A O 1
ATOM 1298 N N . THR A 1 172 ? -6.065 -5.682 27.755 1.00 63.56 172 THR A N 1
ATOM 1299 C CA . THR A 1 172 ? -5.358 -4.497 28.252 1.00 63.56 172 THR A CA 1
ATOM 1300 C C . THR A 1 172 ? -4.125 -4.158 27.409 1.00 63.56 172 THR A C 1
ATOM 1302 O O . THR A 1 172 ? -3.906 -2.992 27.091 1.00 63.56 172 THR A O 1
ATOM 1305 N N . GLU A 1 173 ? -3.342 -5.154 26.987 1.00 60.31 173 GLU A N 1
ATOM 1306 C CA . GLU A 1 173 ? -2.169 -4.951 26.116 1.00 60.31 173 GLU A CA 1
ATOM 1307 C C . GLU A 1 173 ? -2.586 -4.438 24.734 1.00 60.31 173 GLU A C 1
ATOM 1309 O O . GLU A 1 173 ? -1.962 -3.527 24.186 1.00 60.31 173 GLU A O 1
ATOM 1314 N N . LEU A 1 174 ? -3.696 -4.959 24.205 1.00 62.22 174 LEU A N 1
ATOM 1315 C CA . LEU A 1 174 ? -4.267 -4.509 22.937 1.00 62.22 174 LEU A CA 1
ATOM 1316 C C . LEU A 1 174 ? -4.792 -3.065 23.030 1.00 62.22 174 LEU A C 1
ATOM 1318 O O . LEU A 1 174 ? -4.585 -2.275 22.107 1.00 62.22 174 LEU A O 1
ATOM 1322 N N . ALA A 1 175 ? -5.408 -2.685 24.155 1.00 64.06 175 ALA A N 1
ATOM 1323 C CA . ALA A 1 175 ? -5.856 -1.313 24.400 1.00 64.06 175 ALA A CA 1
ATOM 1324 C C . ALA A 1 175 ? -4.681 -0.322 24.494 1.00 64.06 175 ALA A C 1
ATOM 1326 O O . ALA A 1 175 ? -4.743 0.763 23.912 1.00 64.06 175 ALA A O 1
ATOM 1327 N N . VAL A 1 176 ? -3.590 -0.702 25.169 1.00 70.62 176 VAL A N 1
ATOM 1328 C CA . VAL A 1 176 ? -2.364 0.113 25.244 1.00 70.62 176 VAL A CA 1
ATOM 1329 C C . VAL A 1 176 ? -1.718 0.251 23.863 1.00 70.62 176 VAL A C 1
ATOM 1331 O O . VAL A 1 176 ? -1.354 1.360 23.473 1.00 70.62 176 VAL A O 1
ATOM 1334 N N . PHE A 1 177 ? -1.643 -0.834 23.086 1.00 71.19 177 PHE A N 1
ATOM 1335 C CA . PHE A 1 177 ? -1.156 -0.805 21.705 1.00 71.19 177 PHE A CA 1
ATOM 1336 C C . PHE A 1 177 ? -1.952 0.158 20.821 1.00 71.19 177 PHE A C 1
ATOM 1338 O O . PHE A 1 177 ? -1.363 1.020 20.163 1.00 71.19 177 PHE A O 1
ATOM 1345 N N . LEU A 1 178 ? -3.283 0.069 20.856 1.00 70.50 178 LEU A N 1
ATOM 1346 C CA . LEU A 1 178 ? -4.147 0.979 20.107 1.00 70.50 178 LEU A CA 1
ATOM 1347 C C . LEU A 1 178 ? -4.000 2.429 20.580 1.00 70.50 178 LEU A C 1
ATOM 1349 O O . LEU A 1 178 ? -3.929 3.324 19.743 1.00 70.50 178 LEU A O 1
ATOM 1353 N N . GLY A 1 179 ? -3.901 2.669 21.891 1.00 73.94 179 GLY A N 1
ATOM 1354 C CA . GLY A 1 179 ? -3.700 4.009 22.447 1.00 73.94 179 GLY A CA 1
ATOM 1355 C C . GLY A 1 179 ? -2.396 4.653 21.970 1.00 73.94 179 GLY A C 1
ATOM 1356 O O . GLY A 1 179 ? -2.399 5.790 21.498 1.00 73.94 179 GLY A O 1
ATOM 1357 N N . VAL A 1 180 ? -1.287 3.910 22.013 1.00 74.00 180 VAL A N 1
ATOM 1358 C CA . VAL A 1 180 ? 0.023 4.379 21.535 1.00 74.00 180 VAL A CA 1
ATOM 1359 C C . VAL A 1 180 ? 0.005 4.618 20.021 1.00 74.00 180 VAL A C 1
ATOM 1361 O O . VAL A 1 180 ? 0.475 5.661 19.560 1.00 74.00 180 VAL A O 1
ATOM 1364 N N . ALA A 1 181 ? -0.593 3.712 19.240 1.00 71.12 181 ALA A N 1
ATOM 1365 C CA . ALA A 1 181 ? -0.775 3.903 17.800 1.00 71.12 181 ALA A CA 1
ATOM 1366 C C . ALA A 1 181 ? -1.611 5.156 17.494 1.00 71.12 181 ALA A C 1
ATOM 1368 O O . ALA A 1 181 ? -1.281 5.907 16.577 1.00 71.12 181 ALA A O 1
ATOM 1369 N N . PHE A 1 182 ? -2.645 5.437 18.289 1.00 81.44 182 PHE A N 1
ATOM 1370 C CA . PHE A 1 182 ? -3.487 6.619 18.117 1.00 81.44 182 PHE A CA 1
ATOM 1371 C C . PHE A 1 182 ? -2.725 7.922 18.389 1.00 81.44 182 PHE A C 1
ATOM 1373 O O . PHE A 1 182 ? -2.844 8.879 17.623 1.00 81.44 182 PHE A O 1
ATOM 1380 N N . VAL A 1 183 ? -1.884 7.950 19.428 1.00 83.00 183 VAL A N 1
ATOM 1381 C CA . VAL A 1 183 ? -1.015 9.101 19.729 1.00 83.00 183 VAL A CA 1
ATOM 1382 C C . VAL A 1 183 ? -0.032 9.358 18.586 1.00 83.00 183 VAL A C 1
ATOM 1384 O O . VAL A 1 183 ? 0.095 10.498 18.134 1.00 83.00 183 VAL A O 1
ATOM 1387 N N . TYR A 1 184 ? 0.626 8.314 18.070 1.00 80.19 184 TYR A N 1
ATOM 1388 C CA . TYR A 1 184 ? 1.536 8.458 16.930 1.00 80.19 184 TYR A CA 1
ATOM 1389 C C . TYR A 1 184 ? 0.813 8.907 15.664 1.00 80.19 184 TYR A C 1
ATOM 1391 O O . TYR A 1 184 ? 1.309 9.788 14.962 1.00 80.19 184 TYR A O 1
ATOM 1399 N N . PHE A 1 185 ? -0.372 8.360 15.395 1.00 79.94 185 PHE A N 1
ATOM 1400 C CA . PHE A 1 185 ? -1.201 8.797 14.280 1.00 79.94 185 PHE A CA 1
ATOM 1401 C C . PHE A 1 185 ? -1.525 10.293 14.388 1.00 79.94 185 PHE A C 1
ATOM 1403 O O . PHE A 1 185 ? -1.322 11.033 13.425 1.00 79.94 185 PHE A O 1
ATOM 1410 N N . PHE A 1 186 ? -1.945 10.761 15.567 1.00 83.31 186 PHE A N 1
ATOM 1411 C CA . PHE A 1 186 ? -2.286 12.166 15.787 1.00 83.31 186 PHE A CA 1
ATOM 1412 C C . PHE A 1 186 ? -1.068 13.093 15.668 1.00 83.31 186 PHE A C 1
ATOM 1414 O O . PHE A 1 186 ? -1.161 14.160 15.063 1.00 83.31 186 PHE A O 1
ATOM 1421 N N . LEU A 1 187 ? 0.093 12.675 16.183 1.00 82.12 187 LEU A N 1
ATOM 1422 C CA . LEU A 1 187 ? 1.358 13.402 16.034 1.00 82.12 187 LEU A CA 1
ATOM 1423 C C . LEU A 1 187 ? 1.761 13.550 14.566 1.00 82.12 187 LEU A C 1
ATOM 1425 O O . LEU A 1 187 ? 2.081 14.653 14.120 1.00 82.12 187 LEU A O 1
ATOM 1429 N N . VAL A 1 188 ? 1.732 12.453 13.807 1.00 79.00 188 VAL A N 1
ATOM 1430 C CA . VAL A 1 188 ? 2.081 12.455 12.380 1.00 79.00 188 VAL A CA 1
ATOM 1431 C C . VAL A 1 188 ? 1.091 13.309 11.587 1.00 79.00 188 VAL A C 1
ATOM 1433 O O . VAL A 1 188 ? 1.511 14.122 10.762 1.00 79.00 188 VAL A O 1
ATOM 1436 N N . TYR A 1 189 ? -0.205 13.190 11.880 1.00 80.12 189 TYR A N 1
ATOM 1437 C CA . TYR A 1 189 ? -1.251 14.006 11.267 1.00 80.12 189 TYR A CA 1
ATOM 1438 C C . TYR A 1 189 ? -1.039 15.505 11.534 1.00 80.12 189 TYR A C 1
ATOM 1440 O O . TYR A 1 189 ? -1.004 16.311 10.601 1.00 80.12 189 TYR A O 1
ATOM 1448 N N . TRP A 1 190 ? -0.813 15.879 12.797 1.00 81.56 190 TRP A N 1
ATOM 1449 C CA . TRP A 1 190 ? -0.579 17.266 13.201 1.00 81.56 190 TRP A CA 1
ATOM 1450 C C . TRP A 1 190 ? 0.671 17.863 12.539 1.00 81.56 190 TRP A C 1
ATOM 1452 O O . TRP A 1 190 ? 0.626 18.973 12.002 1.00 81.56 190 TRP A O 1
ATOM 1462 N N . LEU A 1 191 ? 1.775 17.110 12.506 1.00 79.81 191 LEU A N 1
ATOM 1463 C CA . LEU A 1 191 ? 3.012 17.528 11.840 1.00 79.81 191 LEU A CA 1
ATOM 1464 C C . LEU A 1 191 ? 2.841 17.674 10.320 1.00 79.81 191 LEU A C 1
ATOM 1466 O O . LEU A 1 191 ? 3.435 18.579 9.729 1.00 79.81 191 LEU 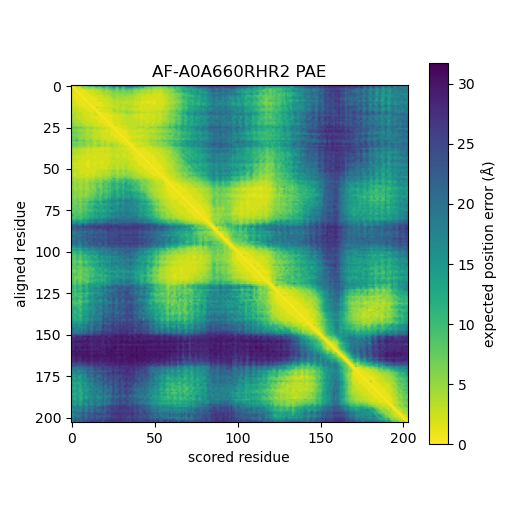A O 1
ATOM 1470 N N . SER A 1 192 ? 2.035 16.815 9.690 1.00 75.25 192 SER A N 1
ATOM 1471 C CA . SER A 1 192 ? 1.765 16.873 8.250 1.00 75.25 192 SER A CA 1
ATOM 1472 C C . SER A 1 192 ? 1.007 18.148 7.871 1.00 75.25 192 SER A C 1
ATOM 1474 O O . SER A 1 192 ? 1.441 18.867 6.972 1.00 75.25 192 SER A O 1
ATOM 1476 N N . HIS A 1 193 ? -0.065 18.490 8.592 1.00 71.81 193 HIS A N 1
ATOM 1477 C CA . HIS A 1 193 ? -0.848 19.701 8.308 1.00 71.81 193 HIS A CA 1
ATOM 1478 C C . HIS A 1 193 ? -0.123 21.003 8.666 1.00 71.81 193 HIS A C 1
ATOM 1480 O O . HIS A 1 193 ? -0.330 22.026 8.011 1.00 71.81 193 HIS A O 1
ATOM 1486 N N . ARG A 1 194 ? 0.774 20.995 9.661 1.00 72.88 194 ARG A N 1
ATOM 1487 C CA . ARG A 1 194 ? 1.580 22.185 9.975 1.00 72.88 194 ARG A CA 1
ATOM 1488 C C . ARG A 1 194 ? 2.514 22.567 8.819 1.00 72.88 194 ARG A C 1
ATOM 1490 O O . ARG A 1 194 ? 2.733 23.751 8.587 1.00 72.88 194 ARG A O 1
ATOM 1497 N N . LYS A 1 195 ? 3.039 21.585 8.077 1.00 62.94 195 LYS A N 1
ATOM 1498 C CA . LYS A 1 195 ? 3.906 21.832 6.910 1.00 62.94 195 LYS A CA 1
ATOM 1499 C C . LYS A 1 195 ? 3.154 22.397 5.705 1.00 62.94 195 LYS A C 1
ATOM 1501 O O . LYS A 1 195 ? 3.755 23.144 4.940 1.00 62.94 195 LYS A O 1
ATOM 1506 N N . GLU A 1 196 ? 1.879 22.052 5.531 1.00 62.44 196 GLU A N 1
ATOM 1507 C CA . GLU A 1 196 ? 1.047 22.612 4.457 1.00 62.44 196 GLU A CA 1
ATOM 1508 C C . GLU A 1 196 ? 0.765 24.100 4.690 1.00 62.44 196 GLU A C 1
ATOM 1510 O O . GLU A 1 196 ? 1.017 24.896 3.791 1.00 62.44 196 GLU A O 1
ATOM 1515 N N . LYS A 1 197 ? 0.400 24.496 5.920 1.00 58.41 197 LYS A N 1
ATOM 1516 C CA . LYS A 1 197 ? 0.178 25.916 6.260 1.00 58.41 197 LYS A CA 1
ATOM 1517 C C . LYS A 1 197 ? 1.407 26.801 6.032 1.00 58.41 197 LYS A C 1
ATOM 1519 O O . LYS A 1 197 ? 1.288 27.893 5.499 1.00 58.41 197 LYS A O 1
ATOM 1524 N N . ILE A 1 198 ? 2.598 26.313 6.384 1.00 61.97 198 ILE A N 1
ATOM 1525 C CA . ILE A 1 198 ? 3.850 27.070 6.198 1.00 61.97 198 ILE A CA 1
ATOM 1526 C C . ILE A 1 198 ? 4.179 27.253 4.706 1.00 61.97 198 ILE A C 1
ATOM 1528 O O . ILE A 1 198 ? 4.801 28.241 4.332 1.00 61.97 198 ILE A O 1
ATOM 1532 N N . LYS A 1 199 ? 3.769 26.315 3.843 1.00 55.69 199 LYS A N 1
ATOM 1533 C CA . LYS A 1 199 ? 3.960 26.435 2.392 1.00 55.69 199 LYS A CA 1
ATOM 1534 C C . LYS A 1 199 ? 3.018 27.453 1.757 1.00 55.69 199 LYS A C 1
ATOM 1536 O O . LYS A 1 199 ? 3.452 28.138 0.842 1.00 55.69 199 LYS A O 1
ATOM 1541 N N . GLU A 1 200 ? 1.779 27.545 2.234 1.00 57.31 200 GLU A N 1
ATOM 1542 C CA . GLU A 1 200 ? 0.801 28.532 1.752 1.00 57.31 200 GLU A CA 1
ATOM 1543 C C . GLU A 1 200 ? 1.182 29.967 2.142 1.00 57.31 200 GLU A C 1
ATOM 1545 O O . GLU A 1 200 ? 0.914 30.888 1.385 1.00 57.31 200 GLU A O 1
ATOM 1550 N N . GLU A 1 201 ? 1.864 30.167 3.274 1.00 61.81 201 GLU A N 1
ATOM 1551 C CA . GLU A 1 201 ? 2.371 31.486 3.692 1.00 61.81 201 GLU A CA 1
ATOM 1552 C C . GLU A 1 201 ? 3.639 31.936 2.931 1.00 61.81 201 GLU A C 1
ATOM 1554 O O . GLU A 1 201 ? 4.062 33.083 3.068 1.00 61.81 201 GLU A O 1
ATOM 1559 N N . GLN A 1 202 ? 4.266 31.052 2.143 1.00 53.97 202 GLN A N 1
ATOM 1560 C CA . GLN A 1 202 ? 5.499 31.327 1.385 1.00 53.97 202 GLN A CA 1
ATOM 1561 C C . GLN A 1 202 ? 5.294 31.449 -0.136 1.00 53.97 202 GLN A C 1
ATOM 1563 O O . GLN A 1 202 ? 6.265 31.696 -0.855 1.00 53.97 202 GLN A O 1
ATOM 1568 N N . THR A 1 203 ? 4.065 31.271 -0.624 1.00 47.78 203 THR A N 1
ATOM 1569 C CA . THR A 1 203 ? 3.650 31.468 -2.029 1.00 47.78 203 THR A CA 1
ATOM 1570 C C . THR A 1 203 ? 2.729 32.660 -2.156 1.00 47.78 203 THR A C 1
ATOM 1572 O O . THR A 1 203 ? 2.927 33.440 -3.111 1.00 47.78 203 THR A O 1
#

Radius of gyration: 25.49 Å; Cα contacts (8 Å, |Δi|>4): 164; chains: 1; bounding box: 59×53×71 Å

Foldseek 3Di:
DVLVVQLVVQLCCQLPPVLVVVCVDPVNVVVCVVPVVCSVVVSNVSSNVSSVVSSVVLLVVQLQLQLQVQLVVVLVVLVVCCVPDPVVVVVVVPDPDDSVVVSVVSSRVRSNVSSVVSSVVSVVSVVLSCLLVVLLVVLVCVVVVVVVVVCVVVVVVVVVPDDDDPDDQDPVNVVSSVVSSVVSSVVVVVVVVVVVVVVVVVD

Secondary structure (DSSP, 8-state):
-HHHHHHHHHHHHIIIIIHHHHHTSHHHHHHHHH-GGGHHHHHHHHHHHHHHHHHHHHHHHHHHHHHHHHHHHHHHHHHHHHHH-HHHHHHHHTSSS-HHHHHHHHHHHHHHHHHHHHHHSHHHHHHHHHHHHHHHHHHHHHHHHHHHHHHHHHHHHHTTT---------HHHHHHHHHHHHHHHHHHHHHHHHHHHHHHTT-

Mean predicted aligned error: 14.09 Å

Solvent-accessible surface area (backbone atoms only — not comparable to full-atom values): 10409 Å² total; per-residue (Å²): 113,68,66,59,55,41,27,50,49,20,22,50,44,16,40,70,54,48,32,58,57,54,45,66,38,68,75,48,36,57,53,34,70,77,34,64,85,47,45,63,60,51,30,50,50,41,6,53,54,35,10,53,51,40,51,52,46,47,39,52,52,4,19,51,36,15,18,51,54,40,11,52,54,53,32,52,52,49,54,53,50,49,74,75,30,72,72,55,39,59,62,44,68,72,43,102,52,59,66,69,59,51,44,51,50,51,20,51,56,47,6,50,53,31,8,56,56,16,38,76,42,28,71,60,26,44,49,52,46,51,42,48,54,49,14,46,50,50,28,48,52,51,51,51,47,50,51,50,58,58,4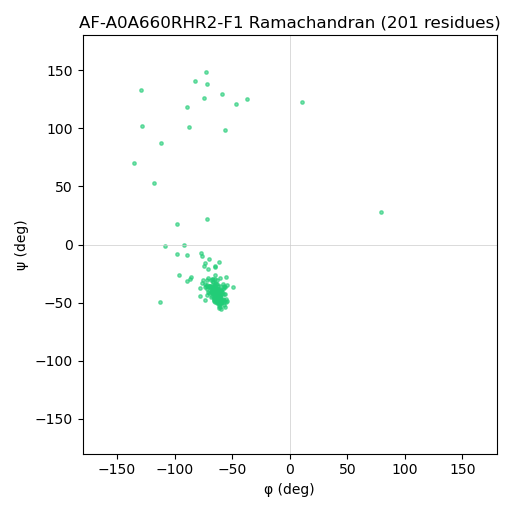0,59,72,39,47,74,52,51,78,68,72,66,86,78,74,92,67,78,83,47,75,65,58,55,51,50,47,51,50,46,16,50,53,43,32,51,50,53,52,52,58,54,55,54,55,53,57,60,51,64,78,73,110

Sequence (203 aa):
MPKLIMALLGFVVGFSMLFPYINSFNVVSQFLEKNPNLVLPTQILCGVIIAGAFLSLIKIVGFIAGFLISGFLIKAIFDIVLQNNLASQQAIENLPVNPNTLGWLIFIGVGVIGGIIASRKTEFAIGLLSMILGAFLTAFYTLYGIEVLTKFGNLKAFMNGKSSNLSTISSTELAVFLGVAFVYFFLVYWLSHRKEKIKEEQT